Protein AF-A0A950VXB4-F1 (afdb_monomer)

pLDDT: mean 89.05, std 14.05, range [29.89, 98.62]

Radius of gyration: 16.84 Å; Cα contacts (8 Å, |Δi|>4): 225; chains: 1; bounding box: 40×34×43 Å

Foldseek 3Di:
DLVVLVVCCVVPPPVVVVQLLVQLQPQPDLLRSLLCQLQCAHPVRDHDPVCPQADPVLSVQLSVQVVVCSVVLLPDDELVSLLVSSCVSRVPRPRDDDVSSNSSSQSSCSNSVHHDQWQAQDPQLLLLQCLDPVHAPSVDRTHHLVRHDPSRSPDGNVSSNCSSRVCSVVRPPCVVVVVVVVVVPDD

Secondary structure (DSSP, 8-state):
-HHHHHHHHHHHTHHHHHHHHHHHHT-SSHHHHHHHHHHTB-TTSPBPGGGTTS-TTHHHHHHHHHHTTHHHHTT--SHHHHHHHHHHHHTTSTT--HHHHHHHHHHHHHHHT---SSEE--HHHHHHHTT-SS---TTSSEE-GGGS-HHHHTS-HHHHHHHHHHSTTTTTSTHHHHHHHHHHT--

Mean predicted aligned error: 5.5 Å

Nearest PDB structures (foldseek):
  6nsm-assembly1_B  TM=2.657E-01  e=4.681E+00  Pseudomonas aeruginosa UCBPP-PA14

Structure (mmCIF, N/CA/C/O backbone):
data_AF-A0A950VXB4-F1
#
_entry.id   AF-A0A950VXB4-F1
#
loop_
_atom_site.group_PDB
_atom_site.id
_atom_site.type_symbol
_atom_site.label_atom_id
_atom_site.label_alt_id
_atom_site.label_comp_id
_atom_site.label_asym_id
_atom_site.label_entity_id
_atom_site.label_seq_id
_atom_site.pdbx_PDB_ins_code
_atom_site.Cartn_x
_atom_site.Cartn_y
_atom_site.Cartn_z
_atom_site.occupancy
_atom_site.B_iso_or_equiv
_atom_site.auth_seq_id
_atom_site.auth_comp_id
_atom_site.auth_asym_id
_atom_site.auth_atom_id
_atom_site.pdbx_PDB_model_num
ATOM 1 N N . MET A 1 1 ? 20.635 -1.003 -16.582 1.00 81.12 1 MET A N 1
ATOM 2 C CA . MET A 1 1 ? 19.430 -0.428 -15.943 1.00 81.12 1 MET A CA 1
ATOM 3 C C . MET A 1 1 ? 18.964 -1.266 -14.754 1.00 81.12 1 MET A C 1
ATOM 5 O O . MET A 1 1 ? 19.188 -0.831 -13.636 1.00 81.12 1 MET A O 1
ATOM 9 N N . TRP A 1 2 ? 18.399 -2.466 -14.948 1.00 89.12 2 TRP A N 1
ATOM 10 C CA . TRP A 1 2 ? 17.830 -3.270 -13.849 1.00 89.12 2 TRP A CA 1
ATOM 11 C C . TRP A 1 2 ? 18.788 -3.523 -12.690 1.00 89.12 2 TRP A C 1
ATOM 13 O O . TRP A 1 2 ? 18.492 -3.161 -11.561 1.00 89.12 2 TRP A O 1
ATOM 23 N N . GLN A 1 3 ? 19.984 -4.029 -12.982 1.00 86.75 3 GLN A N 1
ATOM 24 C CA . GLN A 1 3 ? 21.039 -4.245 -11.988 1.00 86.75 3 GLN A CA 1
ATOM 25 C C . GLN A 1 3 ? 21.345 -3.006 -11.130 1.00 86.75 3 GLN A C 1
ATOM 27 O O . GLN A 1 3 ? 21.699 -3.120 -9.965 1.00 86.75 3 GLN A O 1
ATOM 32 N N . GLU A 1 4 ? 21.223 -1.806 -11.691 1.00 88.00 4 GLU A N 1
ATOM 33 C CA . GLU A 1 4 ? 21.467 -0.564 -10.965 1.00 88.00 4 GLU A CA 1
ATOM 34 C C . GLU A 1 4 ? 20.299 -0.187 -10.055 1.00 88.00 4 GLU A C 1
ATOM 36 O O . GLU A 1 4 ? 20.532 0.115 -8.890 1.00 88.00 4 GLU A O 1
ATOM 41 N N . ILE A 1 5 ? 19.067 -0.258 -10.570 1.00 90.31 5 ILE A N 1
ATOM 42 C CA . ILE A 1 5 ? 17.837 -0.023 -9.799 1.00 90.31 5 ILE A CA 1
ATOM 43 C C . ILE A 1 5 ? 17.769 -0.988 -8.618 1.00 90.31 5 ILE A C 1
ATOM 45 O O . ILE A 1 5 ? 17.577 -0.563 -7.486 1.00 90.31 5 ILE A O 1
ATOM 49 N N . LEU A 1 6 ? 17.981 -2.280 -8.878 1.00 91.81 6 LEU A N 1
ATOM 50 C CA . LEU A 1 6 ? 17.891 -3.317 -7.858 1.00 91.81 6 LEU A CA 1
ATOM 51 C C . LEU A 1 6 ? 18.962 -3.138 -6.782 1.00 91.81 6 LEU A C 1
ATOM 53 O O . LEU A 1 6 ? 18.636 -3.154 -5.603 1.00 91.81 6 LEU A O 1
ATOM 57 N N . ARG A 1 7 ? 20.218 -2.865 -7.164 1.00 90.25 7 ARG A N 1
ATOM 58 C CA . ARG A 1 7 ? 21.280 -2.579 -6.185 1.00 90.25 7 ARG A CA 1
ATOM 59 C C . ARG A 1 7 ? 21.006 -1.327 -5.358 1.00 90.25 7 ARG A C 1
ATOM 61 O O . ARG A 1 7 ? 21.307 -1.316 -4.169 1.00 90.25 7 ARG A O 1
ATOM 68 N N . ASP A 1 8 ? 20.493 -0.263 -5.974 1.00 89.62 8 ASP A N 1
ATOM 69 C CA . ASP A 1 8 ? 20.160 0.971 -5.257 1.00 89.62 8 ASP A CA 1
ATOM 70 C C . ASP A 1 8 ? 18.998 0.741 -4.282 1.00 89.62 8 ASP A C 1
ATOM 72 O O . ASP A 1 8 ? 19.091 1.147 -3.123 1.00 89.62 8 ASP A O 1
ATOM 76 N N . TYR A 1 9 ? 17.964 0.009 -4.705 1.00 90.69 9 TYR A N 1
ATOM 77 C CA . TYR A 1 9 ? 16.841 -0.377 -3.851 1.00 90.69 9 TYR A CA 1
ATOM 78 C C . TYR A 1 9 ? 17.306 -1.243 -2.678 1.00 90.69 9 TYR A C 1
ATOM 80 O O . TYR A 1 9 ? 17.037 -0.921 -1.521 1.00 90.69 9 TYR A O 1
ATOM 88 N N . ASP A 1 10 ? 18.072 -2.299 -2.956 1.00 90.06 10 ASP A N 1
ATOM 89 C CA . ASP A 1 10 ? 18.557 -3.226 -1.935 1.00 90.06 10 ASP A CA 1
ATOM 90 C C . ASP A 1 10 ? 19.466 -2.514 -0.925 1.00 90.06 10 ASP A C 1
ATOM 92 O O . ASP A 1 10 ? 19.425 -2.823 0.262 1.00 90.06 10 ASP A O 1
ATOM 96 N N . LYS A 1 11 ? 20.235 -1.508 -1.358 1.00 88.50 11 LYS A N 1
ATOM 97 C CA . LYS A 1 11 ? 21.103 -0.720 -0.475 1.00 88.50 11 LYS A CA 1
ATOM 98 C C . LYS A 1 11 ? 20.357 0.330 0.351 1.00 88.50 11 LYS A C 1
ATOM 100 O O . LYS A 1 11 ? 20.796 0.636 1.455 1.00 88.50 11 LYS A O 1
ATOM 105 N N . THR A 1 12 ? 19.316 0.950 -0.202 1.00 83.31 12 THR A N 1
ATOM 106 C CA . THR A 1 12 ? 18.738 2.180 0.374 1.00 83.31 12 THR A CA 1
ATOM 107 C C . THR A 1 12 ? 17.320 2.033 0.898 1.00 83.31 12 THR A C 1
ATOM 109 O O . THR A 1 12 ? 16.889 2.906 1.637 1.00 83.31 12 THR A O 1
ATOM 112 N N . ARG A 1 13 ? 16.588 0.984 0.506 1.00 83.31 13 ARG A N 1
ATOM 113 C CA . ARG A 1 13 ? 15.149 0.834 0.787 1.00 83.31 13 ARG A CA 1
ATOM 114 C C . ARG A 1 13 ? 14.763 -0.508 1.391 1.00 83.31 13 ARG A C 1
ATOM 116 O O . ARG A 1 13 ? 13.724 -0.584 2.035 1.00 83.31 13 ARG A O 1
ATOM 123 N N . SER A 1 14 ? 15.569 -1.556 1.211 1.00 77.62 14 SER A N 1
ATOM 124 C CA . SER A 1 14 ? 15.257 -2.881 1.769 1.00 77.62 14 SER A CA 1
ATOM 125 C C . SER A 1 14 ? 15.177 -2.869 3.303 1.00 77.62 14 SER A C 1
ATOM 127 O O . SER A 1 14 ? 14.262 -3.462 3.871 1.00 77.62 14 SER A O 1
ATOM 129 N N . GLY A 1 15 ? 16.089 -2.141 3.960 1.00 79.88 15 GLY A N 1
ATOM 130 C CA . GLY A 1 15 ? 16.086 -1.936 5.409 1.00 79.88 15 GLY A CA 1
ATOM 131 C C . GLY A 1 15 ? 14.850 -1.173 5.881 1.00 79.88 15 GLY A C 1
ATOM 132 O O . GLY A 1 15 ? 14.156 -1.648 6.774 1.00 79.88 15 GLY A O 1
ATOM 133 N N . ASP A 1 16 ? 14.525 -0.058 5.219 1.00 81.06 16 ASP A N 1
ATOM 134 C CA . ASP A 1 16 ? 13.335 0.748 5.523 1.00 81.06 16 ASP A CA 1
ATOM 135 C C . ASP A 1 16 ? 12.043 -0.080 5.412 1.00 81.06 16 ASP A C 1
ATOM 137 O O . ASP A 1 16 ? 11.172 0.003 6.276 1.00 81.06 16 ASP A O 1
ATOM 141 N N . ALA A 1 17 ? 11.923 -0.910 4.368 1.00 83.44 17 ALA A N 1
ATOM 142 C CA . ALA A 1 17 ? 10.762 -1.775 4.165 1.00 83.44 17 ALA A CA 1
ATOM 143 C C . ALA A 1 17 ? 10.650 -2.859 5.250 1.00 83.44 17 ALA A C 1
ATOM 145 O O . ALA A 1 17 ? 9.552 -3.161 5.715 1.00 83.44 17 ALA A O 1
ATOM 146 N N . ALA A 1 18 ? 11.776 -3.440 5.676 1.00 87.88 18 ALA A N 1
ATOM 147 C CA . ALA A 1 18 ? 11.795 -4.414 6.763 1.00 87.88 18 ALA A CA 1
ATOM 148 C C . ALA A 1 18 ? 11.424 -3.774 8.112 1.00 87.88 18 ALA A C 1
ATOM 150 O O . ALA A 1 18 ? 10.664 -4.365 8.879 1.00 87.88 18 ALA A O 1
ATOM 151 N N . GLU A 1 19 ? 11.912 -2.560 8.382 1.00 88.81 19 GLU A N 1
ATOM 152 C CA . GLU A 1 19 ? 11.559 -1.797 9.582 1.00 88.81 19 GLU A CA 1
ATOM 153 C C . GLU A 1 19 ? 10.076 -1.406 9.584 1.00 88.81 19 GLU A C 1
ATOM 155 O O . GLU A 1 19 ? 9.413 -1.557 10.608 1.00 88.81 19 GLU A O 1
ATOM 160 N N . GLU A 1 20 ? 9.530 -0.966 8.445 1.00 89.56 20 GLU A N 1
ATOM 161 C CA . GLU A 1 20 ? 8.098 -0.689 8.298 1.00 89.56 20 GLU A CA 1
ATOM 162 C C . GLU A 1 20 ? 7.262 -1.937 8.601 1.00 89.56 20 GLU A C 1
ATOM 164 O O . GLU A 1 20 ? 6.340 -1.876 9.415 1.00 89.56 20 GLU A O 1
ATOM 169 N N . ILE A 1 21 ? 7.616 -3.085 8.015 1.00 93.38 21 ILE A N 1
ATOM 170 C CA . ILE A 1 21 ? 6.914 -4.347 8.272 1.00 93.38 21 ILE A CA 1
ATOM 171 C C . ILE A 1 21 ? 6.972 -4.716 9.757 1.00 93.38 21 ILE A C 1
ATOM 173 O O . ILE A 1 21 ? 5.939 -5.032 10.344 1.00 93.38 21 ILE A O 1
ATOM 177 N N . ALA A 1 22 ? 8.153 -4.667 10.378 1.00 93.75 22 ALA A N 1
ATOM 178 C CA . ALA A 1 22 ? 8.303 -4.973 11.799 1.00 93.75 22 ALA A CA 1
ATOM 179 C C . ALA A 1 22 ? 7.445 -4.035 12.662 1.00 93.75 22 ALA A C 1
ATOM 181 O O . ALA A 1 22 ? 6.670 -4.493 13.499 1.00 93.75 22 ALA A O 1
ATOM 182 N N . TRP A 1 23 ? 7.503 -2.731 12.387 1.00 93.12 23 TRP A N 1
ATOM 183 C CA . TRP A 1 23 ? 6.750 -1.716 13.113 1.00 93.12 23 TRP A CA 1
ATOM 184 C C . TRP A 1 23 ? 5.239 -1.954 13.065 1.00 93.12 23 TRP A C 1
ATOM 186 O O . TRP A 1 23 ? 4.585 -1.946 14.107 1.00 93.12 23 TRP A O 1
ATOM 196 N N . PHE A 1 24 ? 4.669 -2.193 11.882 1.00 93.25 24 PHE A N 1
ATOM 197 C CA . PHE A 1 24 ? 3.225 -2.412 11.754 1.00 93.25 24 PHE A CA 1
ATOM 198 C C . PHE A 1 24 ? 2.773 -3.782 12.261 1.00 93.25 24 PHE A C 1
ATOM 200 O O . PHE A 1 24 ? 1.641 -3.918 12.721 1.00 93.25 24 PHE A O 1
ATOM 207 N N . LYS A 1 25 ? 3.658 -4.780 12.250 1.00 95.25 25 LYS A N 1
ATOM 208 C CA . LYS A 1 25 ? 3.376 -6.100 12.815 1.00 95.25 25 LYS A CA 1
ATOM 209 C C . LYS A 1 25 ? 3.303 -6.080 14.345 1.00 95.25 25 LYS A C 1
ATOM 211 O O . LYS A 1 25 ? 2.512 -6.812 14.925 1.00 95.25 25 LYS A O 1
ATOM 216 N N . GLU A 1 26 ? 4.098 -5.235 14.996 1.00 95.00 26 GLU A N 1
ATOM 217 C CA . GLU A 1 26 ? 4.214 -5.149 16.463 1.00 95.00 26 GLU A CA 1
ATOM 218 C C . GLU A 1 26 ? 3.147 -4.263 17.133 1.00 95.00 26 GLU A C 1
ATOM 220 O O . GLU A 1 26 ? 3.238 -3.964 18.325 1.00 95.00 26 GLU A O 1
ATOM 225 N N . GLN A 1 27 ? 2.130 -3.814 16.393 1.00 96.25 27 GLN A N 1
ATOM 226 C CA . GLN A 1 27 ? 1.082 -2.971 16.968 1.00 96.25 27 GLN A CA 1
ATOM 227 C C . GLN A 1 27 ? 0.298 -3.741 18.049 1.00 96.25 27 GLN A C 1
ATOM 229 O O . GLN A 1 27 ? 0.037 -4.933 17.904 1.00 96.25 27 GLN A O 1
ATOM 234 N N . PRO A 1 28 ? -0.111 -3.089 19.150 1.00 96.25 28 PRO A N 1
ATOM 235 C CA . PRO A 1 28 ? -0.662 -3.793 20.313 1.00 96.25 28 PRO A CA 1
ATOM 236 C C . PRO A 1 28 ? -2.086 -4.325 20.095 1.00 96.25 28 PRO A C 1
ATOM 238 O O . PRO A 1 28 ? -2.557 -5.164 20.857 1.00 96.25 28 PRO A O 1
ATOM 241 N N . SER A 1 29 ? -2.801 -3.819 19.089 1.00 97.94 29 SER A N 1
ATOM 242 C CA . SER A 1 29 ? -4.149 -4.257 18.722 1.00 97.94 29 SER A CA 1
ATOM 243 C C . SER A 1 29 ? -4.466 -3.865 17.280 1.00 97.94 29 SER A C 1
ATOM 245 O O . SER A 1 29 ? -3.824 -2.966 16.732 1.00 97.94 29 SER A O 1
ATOM 247 N N . LEU A 1 30 ? -5.504 -4.470 16.694 1.00 97.88 30 LEU A N 1
ATOM 248 C CA . LEU A 1 30 ? -5.998 -4.085 15.370 1.00 97.88 30 LEU A CA 1
ATOM 249 C C . LEU A 1 30 ? -6.415 -2.612 15.333 1.00 97.88 30 LEU A C 1
ATOM 251 O O . LEU A 1 30 ? -6.098 -1.898 14.385 1.00 97.88 30 LEU A O 1
ATOM 255 N N . ARG A 1 31 ? -7.081 -2.139 16.388 1.00 97.88 31 ARG A N 1
ATOM 256 C CA . ARG A 1 31 ? -7.466 -0.737 16.550 1.00 97.88 31 ARG A CA 1
ATOM 257 C C . ARG A 1 31 ? -6.270 0.210 16.443 1.00 97.88 31 ARG A C 1
ATOM 259 O O . ARG A 1 31 ? -6.323 1.191 15.699 1.00 97.88 31 ARG A O 1
ATOM 266 N N . GLU A 1 32 ? -5.188 -0.097 17.158 1.00 96.88 32 GLU A N 1
ATOM 267 C CA . GLU A 1 32 ? -3.952 0.687 17.085 1.00 96.88 32 GLU A CA 1
ATOM 268 C C . GLU A 1 32 ? -3.267 0.530 15.727 1.00 96.88 32 GLU A C 1
ATOM 270 O O . GLU A 1 32 ? -2.829 1.526 15.161 1.00 96.88 32 GLU A O 1
ATOM 275 N N . ALA A 1 33 ? -3.263 -0.667 15.134 1.00 97.19 33 ALA A N 1
ATOM 276 C CA . ALA A 1 33 ? -2.735 -0.882 13.790 1.00 97.19 33 ALA A CA 1
ATOM 277 C C . ALA A 1 33 ? -3.453 -0.020 12.739 1.00 97.19 33 ALA A C 1
ATOM 279 O O . ALA A 1 33 ? -2.790 0.663 11.959 1.00 97.19 33 ALA A O 1
ATOM 280 N N . ILE A 1 34 ? -4.791 0.035 12.767 1.00 97.88 34 ILE A N 1
ATOM 281 C CA . ILE A 1 34 ? -5.602 0.917 11.913 1.00 97.88 34 ILE A CA 1
ATOM 282 C C . ILE A 1 34 ? -5.213 2.378 12.155 1.00 97.88 34 ILE A C 1
ATOM 284 O 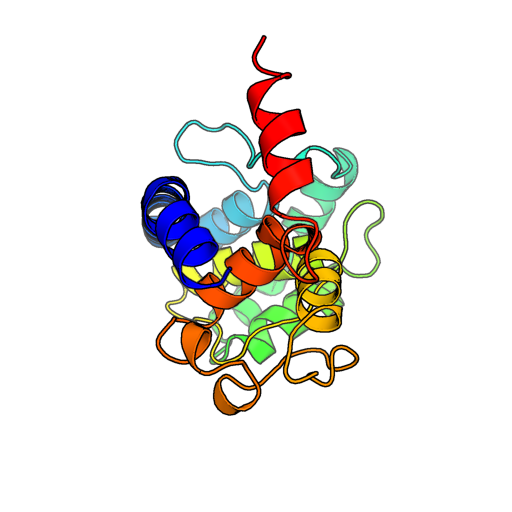O . ILE A 1 34 ? -4.893 3.109 11.215 1.00 97.88 34 ILE A O 1
ATOM 288 N N . GLY A 1 35 ? -5.192 2.814 13.416 1.00 96.00 35 GLY A N 1
ATOM 289 C CA . GLY A 1 35 ? -4.852 4.189 13.770 1.00 96.00 35 GLY A CA 1
ATOM 290 C C . GLY A 1 35 ? -3.448 4.597 13.309 1.00 96.00 35 GLY A C 1
ATOM 291 O O . GLY A 1 35 ? -3.258 5.694 12.777 1.00 96.00 35 GLY A O 1
ATOM 292 N N . THR A 1 36 ? -2.453 3.737 13.504 1.00 95.00 36 THR A N 1
ATOM 293 C CA . THR A 1 36 ? -1.062 3.961 13.088 1.00 95.00 36 THR A CA 1
ATOM 294 C C . THR A 1 36 ? -0.943 3.953 11.562 1.00 95.00 36 THR A C 1
ATOM 296 O O . THR A 1 36 ? -0.291 4.839 11.003 1.00 95.00 36 THR A O 1
ATOM 299 N N . ALA A 1 37 ? -1.621 3.027 10.873 1.00 95.62 37 ALA A N 1
ATOM 300 C CA . ALA A 1 37 ? -1.596 2.898 9.413 1.00 95.62 37 ALA A CA 1
ATOM 301 C C . ALA A 1 37 ? -2.169 4.132 8.708 1.00 95.62 37 ALA A C 1
ATOM 303 O O . ALA A 1 37 ? -1.573 4.636 7.755 1.00 95.62 37 ALA A O 1
ATOM 304 N N . VAL A 1 38 ? -3.288 4.658 9.213 1.00 94.81 38 VAL A N 1
ATOM 305 C CA . VAL A 1 38 ? -3.969 5.850 8.683 1.00 94.81 38 VAL A CA 1
ATOM 306 C C . VAL A 1 38 ? -3.145 7.118 8.918 1.00 94.81 38 VAL A C 1
ATOM 308 O O . VAL A 1 38 ? -3.039 7.977 8.039 1.00 94.81 38 VAL A O 1
ATOM 311 N N . ARG A 1 39 ? -2.508 7.254 10.088 1.00 92.12 39 ARG A N 1
ATOM 312 C CA . ARG A 1 39 ? -1.595 8.382 10.359 1.00 92.12 39 ARG A CA 1
ATOM 313 C C . ARG A 1 39 ? -0.296 8.283 9.552 1.00 92.12 39 ARG A C 1
ATOM 315 O O . ARG A 1 39 ? 0.348 9.315 9.325 1.00 92.12 39 ARG A O 1
ATOM 322 N N . ALA A 1 40 ? 0.053 7.064 9.133 1.00 88.88 40 ALA A N 1
ATOM 323 C CA . ALA A 1 40 ? 1.304 6.685 8.487 1.00 88.88 40 ALA A CA 1
ATOM 324 C C . ALA A 1 40 ? 2.514 7.213 9.247 1.00 88.88 40 ALA A C 1
ATOM 326 O O . ALA A 1 40 ? 3.349 7.942 8.707 1.00 88.88 40 ALA A O 1
ATOM 327 N N . VAL A 1 41 ? 2.551 6.894 10.535 1.00 86.62 41 VAL A N 1
ATOM 328 C CA . VAL A 1 41 ? 3.644 7.265 11.426 1.00 86.62 41 VAL A CA 1
ATOM 329 C C . VAL A 1 41 ? 4.614 6.102 11.566 1.00 86.62 41 VAL A C 1
ATOM 331 O O . VAL A 1 41 ? 4.205 4.955 11.745 1.00 86.62 41 VAL A O 1
ATOM 334 N N . LYS A 1 42 ? 5.900 6.426 11.479 1.00 84.75 42 LYS A N 1
ATOM 335 C CA . LYS A 1 42 ? 7.026 5.545 11.777 1.00 84.75 42 LYS A CA 1
ATOM 336 C C . LYS A 1 42 ? 7.177 5.369 13.286 1.00 84.75 42 LYS A C 1
ATOM 338 O O . LYS A 1 42 ? 6.563 6.088 14.081 1.00 84.75 42 LYS A O 1
ATOM 343 N N . ARG A 1 43 ? 8.083 4.474 13.682 1.00 82.56 43 ARG A N 1
ATOM 344 C CA . ARG A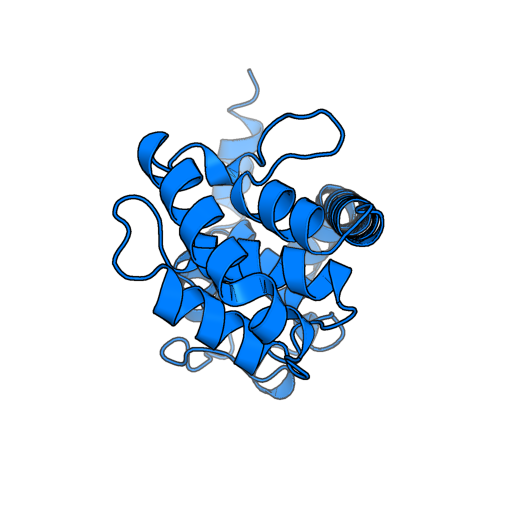 1 43 ? 8.468 4.257 15.083 1.00 82.56 43 ARG A CA 1
ATOM 345 C C . ARG A 1 43 ? 8.960 5.532 15.779 1.00 82.56 43 ARG A C 1
ATOM 347 O O . ARG A 1 43 ? 8.680 5.744 16.955 1.00 82.56 43 ARG A O 1
ATOM 354 N N . ASP A 1 44 ? 9.626 6.422 15.042 1.00 82.19 44 ASP A N 1
ATOM 355 C CA . ASP A 1 44 ? 10.082 7.736 15.522 1.00 82.19 44 ASP A CA 1
ATOM 356 C C . ASP A 1 44 ? 8.962 8.798 15.605 1.00 82.19 44 ASP A C 1
ATOM 358 O O . ASP A 1 44 ? 9.229 9.973 15.866 1.00 82.19 44 ASP A O 1
ATOM 362 N N . ARG A 1 45 ? 7.702 8.393 15.386 1.00 78.00 45 ARG A N 1
ATOM 363 C CA . ARG A 1 45 ? 6.487 9.224 15.326 1.00 78.00 45 ARG A CA 1
ATOM 364 C C . ARG A 1 45 ? 6.457 10.241 14.184 1.00 78.00 45 ARG A C 1
ATOM 366 O O . ARG A 1 45 ? 5.500 11.014 14.090 1.00 78.00 45 ARG A O 1
ATOM 373 N N . LYS A 1 46 ? 7.447 10.251 13.288 1.00 80.31 46 LYS A N 1
ATOM 374 C CA . LYS A 1 46 ? 7.391 11.063 12.069 1.00 80.31 46 LYS A CA 1
ATOM 375 C C . LYS A 1 46 ? 6.525 10.365 11.035 1.00 80.31 46 LYS A C 1
ATOM 377 O O . LYS A 1 46 ? 6.469 9.139 10.971 1.00 80.31 46 LYS A O 1
ATOM 382 N N . ARG A 1 47 ? 5.860 11.151 10.193 1.00 78.75 47 ARG A N 1
ATOM 383 C CA . ARG A 1 47 ? 5.118 10.593 9.059 1.00 78.75 47 ARG A CA 1
ATOM 384 C C . ARG A 1 47 ? 6.082 10.079 7.990 1.00 78.75 47 ARG A C 1
ATOM 386 O O . ARG A 1 47 ? 7.200 10.581 7.883 1.00 78.75 47 ARG A O 1
ATOM 393 N N . TYR A 1 48 ? 5.652 9.099 7.204 1.00 78.00 48 TYR A N 1
ATOM 394 C CA . TYR A 1 48 ? 6.369 8.712 5.987 1.00 78.00 48 TYR A CA 1
ATOM 395 C C . TYR A 1 48 ? 6.412 9.881 4.990 1.00 78.00 48 TYR A C 1
ATOM 397 O O . TYR A 1 48 ? 5.422 10.594 4.815 1.00 78.00 48 TYR A O 1
ATOM 405 N N . ASP A 1 49 ? 7.548 10.072 4.313 1.00 67.69 49 ASP A N 1
ATOM 406 C CA . ASP A 1 49 ? 7.810 11.275 3.508 1.00 67.69 49 ASP A CA 1
ATOM 407 C C . ASP A 1 49 ? 6.827 11.457 2.338 1.00 67.69 49 ASP A C 1
ATOM 409 O O . ASP A 1 49 ? 6.535 12.568 1.897 1.00 67.69 49 ASP A O 1
ATOM 413 N N . HIS A 1 50 ? 6.248 10.367 1.840 1.00 62.66 50 HIS A N 1
ATOM 414 C CA . HIS A 1 50 ? 5.266 10.411 0.755 1.00 62.66 50 HIS A CA 1
ATOM 415 C C . HIS A 1 50 ? 3.877 10.895 1.205 1.00 62.66 50 HIS A C 1
ATOM 417 O O . HIS A 1 50 ? 3.019 11.182 0.371 1.00 62.66 50 HIS A O 1
ATOM 423 N N . GLN A 1 51 ? 3.662 11.065 2.512 1.00 62.84 51 GLN A N 1
ATOM 424 C CA . GLN A 1 51 ? 2.361 11.362 3.109 1.00 62.84 51 GLN A CA 1
ATOM 425 C C . GLN A 1 51 ? 2.161 12.837 3.498 1.00 62.84 51 GLN A C 1
ATOM 427 O O . GLN A 1 51 ? 1.091 13.213 3.985 1.00 62.84 51 GLN A O 1
ATOM 432 N N . TYR A 1 52 ? 3.137 13.717 3.235 1.00 65.44 52 TYR A N 1
ATOM 433 C CA . TYR A 1 52 ? 3.024 15.150 3.553 1.00 65.44 52 TYR A CA 1
ATOM 434 C C . TYR A 1 52 ? 1.903 15.879 2.798 1.00 65.44 52 TYR A C 1
ATOM 436 O O . TYR A 1 52 ? 1.429 16.908 3.270 1.00 65.44 52 TYR A O 1
ATOM 444 N N . ARG A 1 53 ? 1.461 15.356 1.646 1.00 71.38 53 ARG A N 1
ATOM 445 C CA . ARG A 1 53 ? 0.404 15.972 0.821 1.00 71.38 53 ARG A CA 1
ATOM 446 C C . ARG A 1 53 ? -1.020 15.661 1.287 1.00 71.38 53 ARG A C 1
ATOM 448 O O . ARG A 1 53 ? -1.961 16.235 0.749 1.00 71.38 53 ARG A O 1
ATOM 455 N N . ILE A 1 54 ? -1.182 14.782 2.274 1.00 81.69 54 ILE A N 1
ATOM 456 C CA . ILE A 1 54 ? -2.500 14.414 2.799 1.00 81.69 54 ILE A CA 1
ATOM 457 C C . ILE A 1 54 ? -3.051 15.557 3.635 1.00 81.69 54 ILE A C 1
ATOM 459 O O . ILE A 1 54 ? -2.369 16.087 4.519 1.00 81.69 54 ILE A O 1
ATOM 463 N N . TRP A 1 55 ? -4.306 15.906 3.378 1.00 85.31 55 TRP A N 1
ATOM 464 C CA . TRP A 1 55 ? -4.989 16.954 4.117 1.00 85.31 55 TRP A CA 1
ATOM 465 C C . TRP A 1 55 ? -5.100 16.573 5.590 1.00 85.31 55 TRP A C 1
ATOM 467 O O . TRP A 1 55 ? -5.514 15.468 5.937 1.00 85.31 55 TRP A O 1
ATOM 477 N N . ARG A 1 56 ? -4.755 17.505 6.485 1.00 85.06 56 ARG A N 1
ATOM 478 C CA . ARG A 1 56 ? -4.816 17.259 7.937 1.00 85.06 56 ARG A CA 1
ATOM 479 C C . ARG A 1 56 ? -6.221 16.863 8.395 1.00 85.06 56 ARG A C 1
ATOM 481 O O . ARG A 1 56 ? -6.348 16.064 9.314 1.00 85.06 56 ARG A O 1
ATOM 488 N N . SER A 1 57 ? -7.251 17.387 7.729 1.00 91.56 57 SER A N 1
ATOM 489 C CA . SER A 1 57 ? -8.658 17.065 7.977 1.00 91.56 57 SER A CA 1
ATOM 490 C C . SER A 1 57 ? -9.065 15.663 7.514 1.00 91.56 57 SER A C 1
ATOM 492 O O . SER A 1 57 ? -10.033 15.128 8.049 1.00 91.56 57 SER A O 1
ATOM 494 N N . ALA A 1 58 ? -8.348 15.050 6.566 1.00 93.38 58 ALA A N 1
ATOM 495 C CA . ALA A 1 58 ? -8.674 13.720 6.049 1.00 93.38 58 ALA A CA 1
ATOM 496 C C . ALA A 1 58 ? -8.313 12.606 7.043 1.00 93.38 58 ALA A C 1
ATOM 498 O O . ALA A 1 58 ? -9.028 11.617 7.149 1.00 93.38 58 ALA A O 1
ATOM 499 N N . ILE A 1 59 ? -7.241 12.786 7.823 1.00 92.50 59 ILE A N 1
ATOM 500 C CA . ILE A 1 59 ? -6.757 11.789 8.791 1.00 92.50 59 ILE A CA 1
ATOM 501 C C . ILE A 1 59 ? -7.824 11.415 9.835 1.00 92.50 59 ILE A C 1
ATOM 503 O O . ILE A 1 59 ? -8.115 10.227 9.955 1.00 92.50 59 ILE A O 1
ATOM 507 N N . PRO A 1 60 ? -8.432 12.352 10.595 1.00 95.25 60 PRO A N 1
ATOM 508 C CA . PRO A 1 60 ? -9.441 11.978 11.587 1.00 95.25 60 PRO A CA 1
ATOM 509 C C . PRO A 1 60 ? -10.678 11.330 10.952 1.00 95.25 60 PRO A C 1
ATOM 511 O O . PRO A 1 60 ? -11.231 10.402 11.537 1.00 95.25 60 PRO A O 1
ATOM 514 N N . GLN A 1 61 ? -11.071 11.762 9.747 1.00 96.75 61 GLN A N 1
ATOM 515 C CA . GLN A 1 61 ? -12.179 11.154 9.003 1.00 96.75 61 GLN A CA 1
ATOM 516 C C . GLN A 1 61 ? -11.862 9.705 8.622 1.00 96.75 61 GLN A C 1
ATOM 518 O O . GLN A 1 61 ? -12.662 8.814 8.891 1.00 96.75 61 GLN A O 1
ATOM 523 N N . ALA A 1 62 ? -10.666 9.451 8.084 1.00 97.06 62 ALA A N 1
ATOM 524 C CA . ALA A 1 62 ? -10.223 8.111 7.719 1.00 97.06 62 ALA A CA 1
ATOM 525 C C . ALA A 1 62 ? -10.087 7.187 8.942 1.00 97.06 62 ALA A C 1
ATOM 527 O O . ALA A 1 62 ? -10.494 6.031 8.874 1.00 97.06 62 ALA A O 1
ATOM 528 N N . ILE A 1 63 ? -9.586 7.690 10.083 1.00 97.06 63 ILE A N 1
ATOM 529 C CA . ILE A 1 63 ? -9.526 6.909 11.332 1.00 97.06 63 ILE A CA 1
ATOM 530 C C . ILE A 1 63 ? -10.936 6.488 11.745 1.00 97.06 63 ILE A C 1
ATOM 532 O O . ILE A 1 63 ? -11.174 5.306 11.974 1.00 97.06 63 ILE A O 1
ATOM 536 N N . ALA A 1 64 ? -11.867 7.440 11.838 1.00 97.75 64 ALA A N 1
ATOM 537 C CA . ALA A 1 64 ? -13.236 7.151 12.253 1.00 97.75 64 ALA A CA 1
ATOM 538 C C . ALA A 1 64 ? -13.910 6.144 11.308 1.00 97.75 64 ALA A C 1
ATOM 540 O O . ALA A 1 64 ? -14.518 5.178 11.770 1.00 97.75 64 ALA A O 1
ATOM 541 N N . ALA A 1 65 ? -13.736 6.334 9.999 1.00 97.94 65 ALA A N 1
ATOM 542 C CA . ALA A 1 65 ? -14.312 5.481 8.971 1.00 97.94 65 ALA A CA 1
ATOM 543 C C . ALA A 1 65 ? -13.791 4.034 9.045 1.00 97.94 65 ALA A C 1
ATOM 545 O O . ALA A 1 65 ? -14.586 3.098 9.023 1.00 97.94 65 ALA A O 1
ATOM 546 N N . LEU A 1 66 ? -12.477 3.826 9.192 1.00 98.25 66 LEU A N 1
ATOM 547 C CA . LEU A 1 66 ? -11.919 2.470 9.269 1.00 98.25 66 LEU A CA 1
ATOM 548 C C . LEU A 1 66 ? -12.159 1.797 10.623 1.00 98.25 66 LEU A C 1
ATOM 550 O O . LEU A 1 66 ? -12.374 0.589 10.665 1.00 98.25 66 LEU A O 1
ATOM 554 N N . LEU A 1 67 ? -12.175 2.548 11.729 1.00 98.25 67 LEU A N 1
ATOM 555 C CA . LEU A 1 67 ? -12.507 1.982 13.040 1.00 98.25 67 LEU A CA 1
ATOM 556 C C . LEU A 1 67 ? -13.962 1.505 13.117 1.00 98.25 67 LEU A C 1
ATOM 558 O O . LEU A 1 67 ? -14.237 0.509 13.780 1.00 98.25 67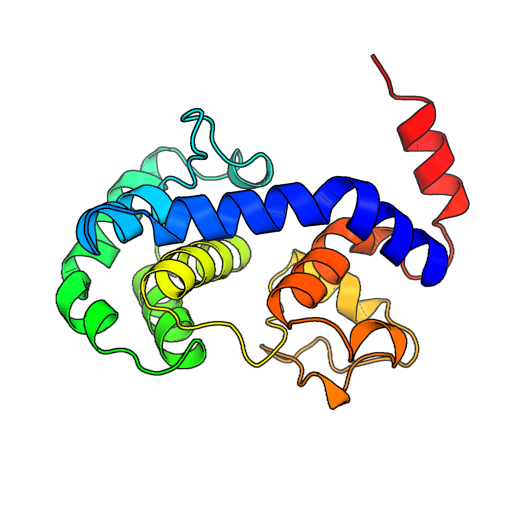 LEU A O 1
ATOM 562 N N . ALA A 1 68 ? -14.886 2.148 12.398 1.00 98.00 68 ALA A N 1
ATOM 563 C CA . ALA A 1 68 ? -16.256 1.650 12.260 1.00 98.00 68 ALA A CA 1
ATOM 564 C C . ALA A 1 68 ? -16.323 0.285 11.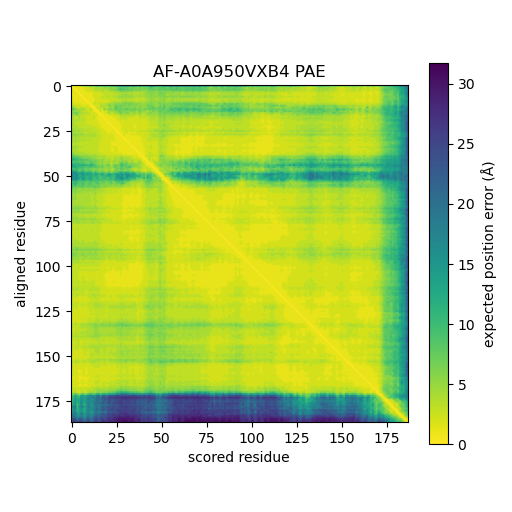542 1.00 98.00 68 ALA A C 1
ATOM 566 O O . ALA A 1 68 ? -17.287 -0.461 11.707 1.00 98.00 68 ALA A O 1
ATOM 567 N N . LEU A 1 69 ? -15.282 -0.065 10.779 1.00 97.25 69 LEU A N 1
ATOM 568 C CA . LEU A 1 69 ? -15.140 -1.340 10.083 1.00 97.25 69 LEU A CA 1
ATOM 569 C C . LEU A 1 69 ? -14.214 -2.335 10.799 1.00 97.25 69 LEU A C 1
ATOM 571 O O . LEU A 1 69 ? -13.960 -3.394 10.232 1.00 97.25 69 LEU A O 1
ATOM 575 N N . GLU A 1 70 ? -13.737 -2.057 12.018 1.00 98.06 70 GLU A N 1
ATOM 576 C CA . GLU A 1 70 ? -12.719 -2.868 12.717 1.00 98.06 70 GLU A CA 1
ATOM 577 C C . GLU A 1 70 ? -13.045 -4.374 12.695 1.00 98.06 70 GLU A C 1
ATOM 579 O O . GLU A 1 70 ? -12.222 -5.186 12.278 1.00 98.06 70 GLU A O 1
ATOM 584 N N . GLY A 1 71 ? -14.283 -4.754 13.029 1.00 98.06 71 GLY A N 1
ATOM 585 C CA . GLY A 1 71 ? -14.707 -6.158 13.007 1.00 98.06 71 GLY A CA 1
ATOM 586 C C . GLY A 1 71 ? -14.813 -6.777 11.606 1.00 98.06 71 GLY A C 1
ATOM 587 O O . GLY A 1 71 ? -14.689 -7.990 11.467 1.00 98.06 71 GLY A O 1
ATOM 588 N N . ARG A 1 72 ? -15.057 -5.982 10.555 1.00 98.31 72 ARG A N 1
ATOM 589 C CA . ARG A 1 72 ? -15.020 -6.455 9.156 1.00 98.31 72 ARG A CA 1
ATOM 590 C C . ARG A 1 72 ? -13.579 -6.622 8.685 1.00 98.31 72 ARG A C 1
ATOM 592 O O . ARG A 1 72 ? -13.272 -7.651 8.101 1.00 98.31 72 ARG A O 1
ATOM 599 N N . ILE A 1 73 ? -12.712 -5.663 9.006 1.00 98.50 73 ILE A N 1
ATOM 600 C CA . ILE A 1 73 ? -11.273 -5.716 8.721 1.00 98.50 73 ILE A CA 1
ATOM 601 C C . ILE A 1 73 ? -10.643 -6.949 9.378 1.00 98.50 73 ILE A C 1
ATOM 603 O O . ILE A 1 73 ? -9.872 -7.641 8.734 1.00 98.50 73 ILE A O 1
ATOM 607 N N . ALA A 1 74 ? -11.016 -7.280 10.617 1.00 98.12 74 ALA A N 1
ATOM 608 C CA . ALA A 1 74 ? -10.494 -8.453 11.325 1.00 98.12 74 ALA A CA 1
ATOM 609 C C . ALA A 1 74 ? -10.801 -9.806 10.652 1.00 98.12 74 ALA A C 1
ATOM 611 O O . ALA A 1 74 ? -10.214 -10.814 11.033 1.00 98.12 74 ALA A O 1
ATOM 612 N N . ARG A 1 75 ? -11.754 -9.846 9.712 1.00 98.12 75 ARG A N 1
ATOM 613 C CA . ARG A 1 75 ? -12.248 -11.070 9.062 1.00 98.12 75 ARG A CA 1
ATOM 614 C C . ARG A 1 75 ? -11.863 -11.189 7.589 1.00 98.12 75 ARG A C 1
ATOM 616 O O . ARG A 1 75 ? -12.275 -12.153 6.960 1.00 98.12 75 ARG A O 1
ATOM 623 N N . VAL A 1 76 ? -11.150 -10.211 7.032 1.00 98.25 76 VAL A N 1
ATOM 624 C CA . VAL A 1 76 ? -10.657 -10.318 5.651 1.00 98.25 76 VAL A CA 1
ATOM 625 C C . VAL A 1 76 ? -9.616 -11.430 5.575 1.00 98.25 76 VAL A C 1
ATOM 627 O O . VAL A 1 76 ? -8.813 -11.586 6.495 1.00 98.25 76 VAL A O 1
ATOM 630 N N . GLU A 1 77 ? -9.620 -12.187 4.485 1.00 97.38 77 GLU A N 1
ATOM 631 C CA . GLU A 1 77 ? -8.696 -13.314 4.295 1.00 97.38 77 GLU A CA 1
ATOM 632 C C . GLU A 1 77 ? -7.645 -13.008 3.227 1.00 97.38 77 GLU A C 1
ATOM 634 O O . GLU A 1 77 ? -6.561 -13.593 3.214 1.00 97.38 77 GLU A O 1
ATOM 639 N N . THR A 1 78 ? -7.942 -12.053 2.344 1.00 98.38 78 THR A N 1
ATOM 640 C CA . THR A 1 78 ? -7.063 -11.680 1.238 1.00 98.38 78 THR A CA 1
ATOM 641 C C . THR A 1 78 ? -6.725 -10.197 1.241 1.00 98.38 78 THR A C 1
ATOM 643 O O . THR A 1 78 ? -7.457 -9.346 1.754 1.00 98.38 78 THR A O 1
ATOM 646 N N . PHE A 1 79 ? -5.581 -9.869 0.639 1.00 98.38 79 PHE A N 1
ATOM 647 C CA . PHE A 1 79 ? -5.173 -8.476 0.490 1.00 98.38 79 PHE A CA 1
ATOM 648 C C . PHE A 1 79 ? -6.123 -7.705 -0.435 1.00 98.38 79 PHE A C 1
ATOM 650 O O . PHE A 1 79 ? -6.380 -6.527 -0.210 1.00 98.38 79 PHE A O 1
ATOM 657 N N . ASP A 1 80 ? -6.674 -8.387 -1.438 1.00 97.94 80 ASP A N 1
ATOM 658 C CA . ASP A 1 80 ? -7.678 -7.857 -2.356 1.00 97.94 80 ASP A CA 1
ATOM 659 C C . ASP A 1 80 ? -8.937 -7.381 -1.628 1.00 97.94 80 ASP A C 1
ATOM 661 O O . ASP A 1 80 ? -9.371 -6.243 -1.812 1.00 97.94 80 ASP A O 1
ATOM 665 N N . GLU A 1 81 ? -9.489 -8.223 -0.752 1.00 98.19 81 GLU A N 1
ATOM 666 C CA . GLU A 1 81 ? -10.646 -7.874 0.077 1.00 98.19 81 GLU A CA 1
ATOM 667 C C . GLU A 1 81 ? -10.353 -6.677 0.977 1.00 98.19 81 GLU A C 1
ATOM 669 O O . GLU A 1 81 ? -11.172 -5.761 1.078 1.00 98.19 81 GLU A O 1
ATOM 674 N N . LEU A 1 82 ? -9.175 -6.662 1.607 1.00 98.62 82 LEU A N 1
ATOM 675 C CA . LEU A 1 82 ? -8.757 -5.570 2.477 1.00 98.62 82 LEU A CA 1
ATOM 676 C C . LEU A 1 82 ? -8.625 -4.252 1.705 1.00 98.62 82 LEU A C 1
ATOM 678 O O . LEU A 1 82 ? -9.146 -3.224 2.144 1.00 98.62 82 LEU A O 1
ATOM 682 N N . LEU A 1 83 ? -7.952 -4.273 0.554 1.00 98.44 83 LEU A N 1
ATOM 683 C CA . LEU A 1 83 ? -7.766 -3.091 -0.279 1.00 98.44 83 LEU A CA 1
ATOM 684 C C . LEU A 1 83 ? -9.100 -2.575 -0.819 1.00 98.44 83 LEU A C 1
ATOM 686 O O . LEU A 1 83 ? -9.336 -1.366 -0.790 1.00 98.44 83 LEU A O 1
ATOM 690 N N . HIS A 1 84 ? -9.979 -3.468 -1.274 1.00 98.00 84 HIS A N 1
ATOM 691 C CA . HIS A 1 84 ? -11.308 -3.098 -1.748 1.00 98.00 84 HIS A CA 1
ATOM 692 C C . HIS A 1 84 ? -12.135 -2.460 -0.626 1.00 98.00 84 HIS A C 1
ATOM 694 O O . HIS A 1 84 ? -12.679 -1.371 -0.807 1.00 98.00 84 HIS A O 1
ATOM 700 N N . LEU A 1 85 ? -12.152 -3.071 0.564 1.00 98.38 85 LEU A N 1
ATOM 701 C CA . LEU A 1 85 ? -12.862 -2.550 1.731 1.00 98.38 85 LEU A CA 1
ATOM 702 C C . LEU A 1 85 ? -12.377 -1.149 2.129 1.00 98.38 85 LEU A C 1
ATOM 704 O O . LEU A 1 85 ? -13.190 -0.264 2.394 1.00 98.38 85 LEU A O 1
ATOM 708 N N . ILE A 1 86 ? -11.060 -0.940 2.160 1.00 98.12 86 ILE A N 1
ATOM 709 C CA . ILE A 1 86 ? -10.456 0.359 2.481 1.00 98.12 86 ILE A CA 1
ATOM 710 C C . ILE A 1 86 ? -10.769 1.386 1.393 1.00 98.12 86 ILE A C 1
ATOM 712 O O . ILE A 1 86 ? -11.114 2.521 1.712 1.00 98.12 86 ILE A O 1
ATOM 716 N N . THR A 1 87 ? -10.684 1.001 0.121 1.00 97.69 87 THR A N 1
ATOM 717 C CA . THR A 1 87 ? -10.963 1.899 -1.006 1.00 97.69 87 THR A CA 1
ATOM 718 C C . THR A 1 87 ? -12.412 2.373 -0.978 1.00 97.69 87 THR A C 1
ATOM 720 O O . THR A 1 87 ? -12.649 3.579 -0.985 1.00 97.69 87 THR A O 1
ATOM 723 N N . GLU A 1 88 ? -13.378 1.460 -0.848 1.00 97.88 88 GLU A N 1
ATOM 724 C CA . GLU A 1 88 ? -14.799 1.821 -0.775 1.00 97.88 88 GLU A CA 1
ATOM 725 C C . GLU A 1 88 ? -15.121 2.690 0.442 1.00 97.88 88 GLU A C 1
ATOM 727 O O . GLU A 1 88 ? -15.959 3.584 0.362 1.00 97.88 88 GLU A O 1
ATOM 732 N N . GLN A 1 89 ? -14.430 2.486 1.565 1.00 98.00 89 GLN A N 1
ATOM 733 C CA . GLN A 1 89 ? -14.679 3.274 2.767 1.00 98.00 89 GLN A CA 1
ATOM 734 C C . GLN A 1 89 ? -14.068 4.685 2.718 1.00 98.00 89 GLN A C 1
ATOM 736 O O . GLN A 1 89 ? -14.543 5.580 3.423 1.00 98.00 89 GLN A O 1
ATOM 741 N N . LEU A 1 90 ? -13.005 4.890 1.934 1.00 97.25 90 LEU A N 1
ATOM 742 C CA . LEU A 1 90 ? -12.205 6.120 1.943 1.00 97.25 90 LEU A CA 1
ATOM 743 C C . LEU A 1 90 ? -12.299 6.955 0.658 1.00 97.25 90 LEU A C 1
ATOM 745 O O . LEU A 1 90 ? -11.855 8.105 0.665 1.00 97.25 90 LEU A O 1
ATOM 749 N N . ARG A 1 91 ? -12.853 6.407 -0.431 1.00 95.81 91 ARG A N 1
ATOM 750 C CA . ARG A 1 91 ? -12.948 7.043 -1.763 1.00 95.81 91 ARG A CA 1
ATOM 751 C C . ARG A 1 91 ? -13.555 8.445 -1.762 1.00 95.81 91 ARG A C 1
ATOM 753 O O . ARG A 1 91 ? -13.128 9.285 -2.547 1.00 95.81 91 ARG A O 1
ATOM 760 N N . ASP A 1 92 ? -14.496 8.711 -0.861 1.00 95.62 92 ASP A N 1
ATOM 761 C CA . ASP A 1 92 ? -15.223 9.984 -0.822 1.00 95.62 92 ASP A CA 1
ATOM 762 C C . ASP A 1 92 ? -14.588 11.018 0.125 1.00 95.62 92 ASP A C 1
ATOM 764 O O . ASP A 1 92 ? -15.094 12.131 0.257 1.00 95.62 92 ASP A O 1
ATOM 768 N N . ILE A 1 93 ? -13.468 10.687 0.782 1.00 95.69 93 ILE A N 1
ATOM 769 C CA . ILE A 1 93 ? -12.747 11.614 1.663 1.00 95.69 93 ILE A CA 1
ATOM 770 C C . ILE A 1 93 ? -11.758 12.442 0.823 1.00 95.69 93 ILE A C 1
ATOM 772 O O . ILE A 1 93 ? -10.789 11.896 0.287 1.00 95.69 93 ILE A O 1
ATOM 776 N N . PRO A 1 94 ? -11.923 13.775 0.736 1.00 93.25 94 PRO A N 1
ATOM 777 C CA . PRO A 1 94 ? -11.024 14.616 -0.045 1.00 93.25 94 PRO A CA 1
ATOM 778 C C . PRO A 1 94 ? -9.602 14.655 0.527 1.00 93.25 94 PRO A C 1
ATOM 780 O O . PRO A 1 94 ? -9.395 14.678 1.741 1.00 93.25 94 PRO A O 1
ATOM 783 N N . GLY A 1 95 ? -8.607 14.746 -0.358 1.00 90.81 95 GLY A N 1
ATOM 784 C CA . GLY A 1 95 ? -7.199 14.893 0.032 1.00 90.81 95 GLY A CA 1
ATOM 785 C C . GLY A 1 95 ? -6.458 13.579 0.305 1.00 90.81 95 GLY A C 1
ATOM 786 O O . GLY A 1 95 ? -5.301 13.622 0.728 1.00 90.81 95 GLY A O 1
ATOM 787 N N . ILE A 1 96 ? -7.095 12.436 0.039 1.00 92.75 96 ILE A N 1
ATOM 788 C CA . ILE A 1 96 ? -6.485 11.102 -0.034 1.00 92.75 96 ILE A CA 1
ATOM 789 C C . ILE A 1 96 ? -6.861 10.431 -1.366 1.00 92.75 96 ILE A C 1
ATOM 791 O O . ILE A 1 96 ? -7.783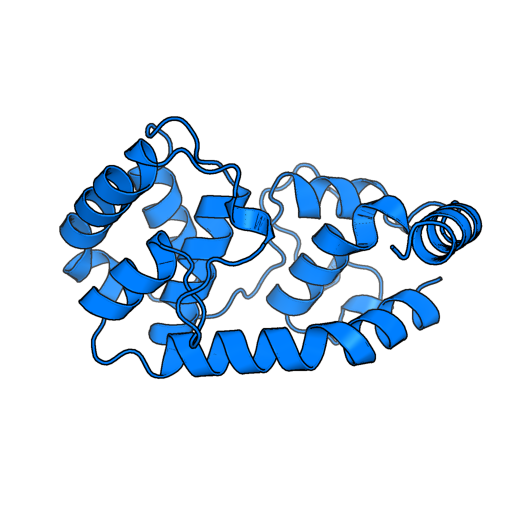 10.874 -2.041 1.00 92.75 96 ILE A O 1
ATOM 795 N N . GLY A 1 97 ? -6.107 9.416 -1.788 1.00 92.31 97 GLY A N 1
ATOM 796 C CA . GLY A 1 97 ? -6.311 8.746 -3.079 1.00 92.31 97 GLY A CA 1
ATOM 797 C C . GLY A 1 97 ? -5.635 7.378 -3.136 1.00 92.31 97 GLY A C 1
ATOM 798 O O . GLY A 1 97 ? -5.137 6.908 -2.119 1.00 92.31 97 GLY A O 1
ATOM 799 N N . GLU A 1 98 ? -5.558 6.765 -4.320 1.00 93.44 98 GLU A N 1
ATOM 800 C CA . GLU A 1 98 ? -5.129 5.363 -4.515 1.00 93.44 98 GLU A CA 1
ATOM 801 C C . GLU A 1 98 ? -3.858 4.962 -3.755 1.00 93.44 98 GLU A C 1
ATOM 803 O O . GLU A 1 98 ? -3.834 3.922 -3.103 1.00 93.44 98 GLU A O 1
ATOM 808 N N . LEU A 1 99 ? -2.809 5.797 -3.805 1.00 92.00 99 LEU A N 1
ATOM 809 C CA . LEU A 1 99 ? -1.565 5.528 -3.078 1.00 92.00 99 LEU A CA 1
ATOM 810 C C . LEU A 1 99 ? -1.824 5.414 -1.574 1.00 92.00 99 LEU A C 1
ATOM 812 O O . LEU A 1 99 ? -1.296 4.519 -0.934 1.00 92.00 99 LEU A O 1
ATOM 816 N N . TYR A 1 100 ? -2.648 6.303 -1.018 1.00 94.06 100 TYR A N 1
ATOM 817 C CA . TYR A 1 100 ? -3.005 6.275 0.396 1.00 94.06 100 TYR A CA 1
ATOM 818 C C . TYR A 1 100 ? -3.804 5.022 0.757 1.00 94.06 100 TYR A C 1
ATOM 820 O O . TYR A 1 100 ? -3.523 4.406 1.779 1.00 94.06 100 TYR A O 1
ATOM 828 N N . TYR A 1 101 ? -4.760 4.622 -0.085 1.00 95.88 101 TYR A N 1
ATOM 829 C CA . TYR A 1 101 ? -5.559 3.416 0.149 1.00 95.88 101 TYR A CA 1
ATOM 830 C C . TYR A 1 101 ? -4.675 2.172 0.172 1.00 95.88 101 TYR A C 1
ATOM 832 O O . TYR A 1 101 ? -4.761 1.384 1.112 1.00 95.88 101 TYR A O 1
ATOM 840 N N . TYR A 1 102 ? -3.774 2.046 -0.807 1.00 96.50 102 TYR A N 1
ATOM 841 C CA . TYR A 1 102 ? -2.814 0.949 -0.869 1.00 96.50 102 TYR A CA 1
ATOM 842 C C . TYR A 1 102 ? -1.871 0.941 0.337 1.00 96.50 102 TYR A C 1
ATOM 844 O O . TYR A 1 102 ? -1.756 -0.076 1.009 1.00 96.50 102 TYR A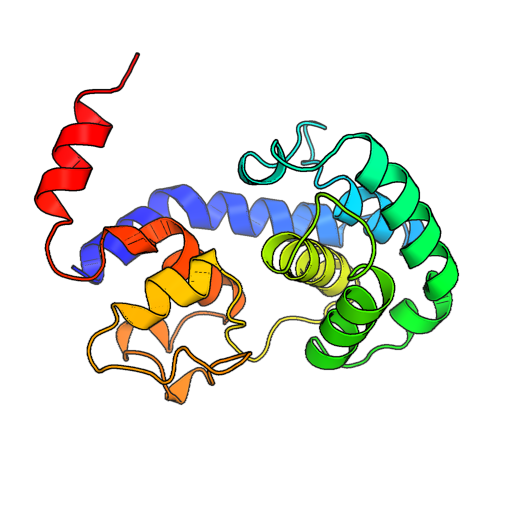 O 1
ATOM 852 N N . ASP A 1 103 ? -1.260 2.080 0.663 1.00 94.62 103 ASP A N 1
ATOM 853 C CA . ASP A 1 103 ? -0.382 2.250 1.823 1.00 94.62 103 ASP A CA 1
ATOM 854 C C . ASP A 1 103 ? -1.066 1.833 3.137 1.00 94.62 103 ASP A C 1
ATOM 856 O O . ASP A 1 103 ? -0.487 1.140 3.976 1.00 94.62 103 ASP A O 1
ATOM 860 N N . THR A 1 104 ? -2.307 2.280 3.342 1.00 96.69 104 THR A N 1
ATOM 861 C CA . THR A 1 104 ? -3.092 1.949 4.534 1.00 96.69 104 THR A CA 1
ATOM 862 C C . THR A 1 104 ? -3.465 0.468 4.554 1.00 96.69 104 THR A C 1
ATOM 864 O O . THR A 1 104 ? -3.310 -0.171 5.596 1.00 96.69 104 THR A O 1
ATOM 867 N N . ALA A 1 105 ? -3.878 -0.098 3.418 1.00 98.12 105 ALA A N 1
ATOM 868 C CA . ALA A 1 105 ? -4.173 -1.522 3.290 1.00 98.12 105 ALA A CA 1
ATOM 869 C C . ALA A 1 105 ? -2.939 -2.386 3.537 1.00 98.12 105 ALA A C 1
ATOM 871 O O . ALA A 1 105 ? -3.025 -3.350 4.287 1.00 98.12 105 ALA A O 1
ATOM 872 N N . PHE A 1 106 ? -1.781 -2.019 2.987 1.00 97.81 106 PHE A N 1
ATOM 873 C CA . PHE A 1 106 ? -0.518 -2.719 3.200 1.00 97.81 106 PHE A CA 1
ATOM 874 C C . PHE A 1 106 ? -0.158 -2.787 4.681 1.00 97.81 106 PHE A C 1
ATOM 876 O O . PHE A 1 106 ? 0.100 -3.864 5.206 1.00 97.81 106 PHE A O 1
ATOM 883 N N . ARG A 1 107 ? -0.221 -1.658 5.386 1.00 97.44 107 ARG A N 1
ATOM 884 C CA . ARG A 1 107 ? 0.131 -1.576 6.811 1.00 97.44 107 ARG A CA 1
ATOM 885 C C . ARG A 1 107 ? -0.826 -2.356 7.711 1.00 97.44 107 ARG A C 1
ATOM 887 O O . ARG A 1 107 ? -0.378 -3.026 8.636 1.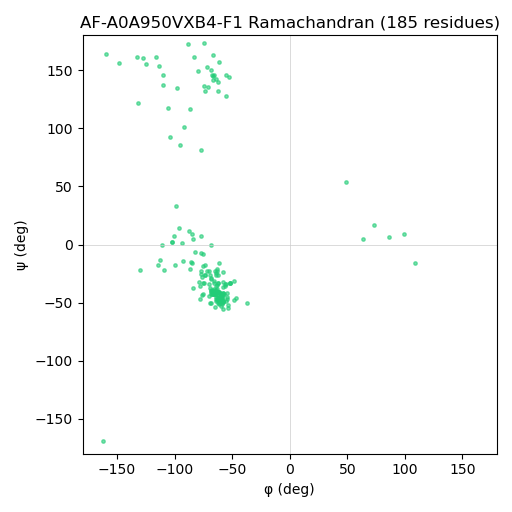00 97.44 107 ARG A O 1
ATOM 894 N N . ILE A 1 108 ? -2.128 -2.303 7.432 1.00 98.38 108 ILE A N 1
ATOM 895 C CA . ILE A 1 108 ? -3.120 -3.121 8.147 1.00 98.38 108 ILE A CA 1
ATOM 896 C C . ILE A 1 108 ? -2.937 -4.605 7.797 1.00 98.38 108 ILE A C 1
ATOM 898 O O . ILE A 1 108 ? -2.967 -5.452 8.683 1.00 98.38 108 ILE A O 1
ATOM 902 N N . GLY A 1 109 ? -2.681 -4.922 6.529 1.00 98.25 109 GLY A N 1
ATOM 903 C CA . GLY A 1 109 ? -2.423 -6.279 6.053 1.00 98.25 109 GLY A CA 1
ATOM 904 C C . GLY A 1 109 ? -1.207 -6.901 6.732 1.00 98.25 109 GLY A C 1
ATOM 905 O O . GLY A 1 109 ? -1.293 -8.022 7.219 1.00 98.25 109 GLY A O 1
ATOM 906 N N . VAL A 1 110 ? -0.115 -6.145 6.886 1.00 97.81 110 VAL A N 1
ATOM 907 C CA . VAL A 1 110 ? 1.074 -6.563 7.646 1.00 97.81 110 VAL A CA 1
ATOM 908 C C . VAL A 1 110 ? 0.711 -6.984 9.071 1.00 97.81 110 VAL A C 1
ATOM 910 O O . VAL A 1 110 ? 1.176 -8.029 9.525 1.00 97.81 110 VAL A O 1
ATOM 913 N N . TYR A 1 111 ? -0.129 -6.208 9.763 1.00 98.31 111 TYR A N 1
ATOM 914 C CA . TYR A 1 111 ? -0.610 -6.566 11.099 1.00 98.31 111 TYR A CA 1
ATOM 915 C C . TYR A 1 111 ? -1.429 -7.868 11.088 1.00 98.31 111 TYR A C 1
ATOM 917 O O . TYR A 1 111 ? -1.252 -8.721 11.954 1.00 98.31 111 TYR A O 1
ATOM 925 N N . LEU A 1 112 ? -2.283 -8.049 10.078 1.00 98.06 112 LEU A N 1
ATOM 926 C CA . LEU A 1 112 ? -3.110 -9.247 9.902 1.00 98.06 112 LEU A CA 1
ATOM 927 C C . LEU A 1 112 ? -2.335 -10.462 9.353 1.00 98.06 112 LEU A C 1
ATOM 929 O O . LEU A 1 112 ? -2.889 -11.555 9.281 1.00 98.06 112 LEU A O 1
ATOM 933 N N . GLY A 1 113 ? -1.071 -10.299 8.949 1.00 97.56 113 GLY A N 1
ATOM 934 C CA . GLY A 1 113 ? -0.301 -11.339 8.260 1.00 97.56 113 GLY A CA 1
ATOM 935 C C . GLY A 1 113 ? -0.734 -11.581 6.807 1.00 97.56 113 GLY A C 1
ATOM 936 O O . GLY A 1 113 ? -0.382 -12.605 6.225 1.00 97.56 113 GLY A O 1
ATOM 937 N N . ILE A 1 114 ? -1.475 -10.645 6.215 1.00 97.69 114 ILE A N 1
ATOM 938 C CA . ILE A 1 114 ? -2.018 -10.713 4.858 1.00 97.69 114 ILE A CA 1
ATOM 939 C C . ILE A 1 114 ? -1.214 -9.774 3.960 1.00 97.69 114 ILE A C 1
ATOM 941 O O . ILE A 1 114 ? -1.209 -8.557 4.141 1.00 97.69 114 ILE A O 1
ATOM 945 N N . TYR A 1 115 ? -0.547 -10.343 2.960 1.00 97.50 115 TYR A N 1
ATOM 946 C CA . TYR A 1 115 ? 0.340 -9.607 2.061 1.00 97.50 115 TYR A CA 1
ATOM 947 C C . TYR A 1 115 ? -0.208 -9.565 0.631 1.00 97.50 115 TYR A C 1
ATOM 949 O O . TYR A 1 115 ? -0.917 -10.487 0.219 1.00 97.50 115 TYR A O 1
ATOM 957 N N . PRO A 1 116 ? 0.157 -8.540 -0.161 1.00 97.50 116 PRO A N 1
ATOM 958 C CA . PRO A 1 116 ? -0.142 -8.514 -1.585 1.00 97.50 116 PRO A CA 1
ATOM 959 C C . PRO A 1 116 ? 0.405 -9.758 -2.290 1.00 97.50 116 PRO A C 1
ATOM 961 O O . PRO A 1 116 ? 1.596 -10.058 -2.199 1.00 97.50 116 PRO A O 1
ATOM 964 N N . THR A 1 117 ? -0.458 -10.444 -3.033 1.00 97.12 117 THR A N 1
ATOM 965 C CA . THR A 1 117 ? -0.104 -11.554 -3.938 1.00 97.12 117 THR A CA 1
ATOM 966 C C . THR A 1 117 ? 0.159 -11.075 -5.367 1.00 97.12 117 THR A C 1
ATOM 968 O O . THR A 1 117 ? 0.761 -11.787 -6.168 1.00 97.12 117 THR A O 1
ATOM 971 N N . ARG A 1 118 ? -0.240 -9.834 -5.663 1.00 97.75 118 ARG A N 1
ATOM 972 C CA . ARG A 1 118 ? -0.157 -9.160 -6.963 1.00 97.75 118 ARG A CA 1
ATOM 973 C C . ARG A 1 118 ? 0.426 -7.765 -6.794 1.00 97.75 118 ARG A C 1
ATOM 975 O O . ARG A 1 118 ? 0.449 -7.226 -5.687 1.00 97.75 118 ARG A O 1
ATOM 982 N N . VAL A 1 119 ? 0.919 -7.178 -7.879 1.00 97.88 119 VAL A N 1
ATOM 983 C CA . VAL A 1 119 ? 1.491 -5.826 -7.867 1.00 97.88 119 VAL A CA 1
ATOM 984 C C . VAL A 1 119 ? 0.399 -4.822 -8.205 1.00 97.88 119 VAL A C 1
ATOM 986 O O . VAL A 1 119 ? 0.046 -4.652 -9.370 1.00 97.88 119 VAL A O 1
ATOM 989 N N . TYR A 1 120 ? -0.133 -4.160 -7.181 1.00 98.00 120 TYR A N 1
ATOM 990 C CA . TYR A 1 120 ? -1.215 -3.187 -7.321 1.00 98.00 120 TYR A CA 1
ATOM 991 C C . TYR A 1 120 ? -0.716 -1.872 -7.916 1.00 98.00 120 TYR A C 1
ATOM 993 O O . TYR A 1 120 ? 0.336 -1.350 -7.548 1.00 98.00 120 TYR A O 1
ATOM 1001 N N . LEU A 1 121 ? -1.487 -1.326 -8.849 1.00 96.81 121 LEU A N 1
ATOM 1002 C CA . LEU A 1 121 ? -1.144 -0.143 -9.620 1.00 96.81 121 LEU A CA 1
ATOM 1003 C C . LEU A 1 121 ? -1.912 1.076 -9.104 1.00 96.81 121 LEU A C 1
ATOM 1005 O O . LEU A 1 121 ? -2.989 1.389 -9.590 1.00 96.81 121 LEU A O 1
ATOM 1009 N N . HIS A 1 122 ? -1.326 1.837 -8.183 1.00 94.25 122 HIS A N 1
ATOM 1010 C CA . HIS A 1 122 ? -1.744 3.227 -7.950 1.00 94.25 122 HIS A CA 1
ATOM 1011 C C . HIS A 1 122 ? -0.970 4.189 -8.861 1.00 94.25 122 HIS A C 1
ATOM 1013 O O . HIS A 1 122 ? 0.010 3.800 -9.498 1.00 94.25 122 HIS A O 1
ATOM 1019 N N . ALA A 1 123 ? -1.343 5.471 -8.887 1.00 91.88 123 ALA A N 1
ATOM 1020 C CA . ALA A 1 123 ? -0.725 6.514 -9.725 1.00 91.88 123 ALA A CA 1
ATOM 1021 C C . ALA A 1 123 ? 0.813 6.414 -9.914 1.00 91.88 123 ALA A C 1
ATOM 1023 O O . ALA A 1 123 ? 1.303 6.454 -11.043 1.00 91.88 123 ALA A O 1
ATOM 1024 N N . GLY A 1 124 ? 1.581 6.265 -8.826 1.00 91.38 124 GLY A N 1
ATOM 1025 C CA . GLY A 1 124 ? 3.046 6.113 -8.871 1.00 91.38 124 GLY A CA 1
ATOM 1026 C C . GLY A 1 124 ? 3.523 4.828 -9.559 1.00 91.38 124 GLY A C 1
ATOM 1027 O O . GLY A 1 124 ? 4.297 4.887 -10.515 1.00 91.38 124 GLY A O 1
ATOM 1028 N N . THR A 1 125 ? 3.031 3.676 -9.111 1.00 94.94 125 THR A N 1
ATOM 1029 C CA . THR A 1 125 ? 3.370 2.346 -9.651 1.00 94.94 125 THR A CA 1
ATOM 1030 C C . THR A 1 125 ? 2.921 2.206 -11.097 1.00 94.94 125 THR A C 1
ATOM 1032 O O . THR A 1 125 ? 3.671 1.715 -11.936 1.00 94.94 125 THR A O 1
ATOM 1035 N N . ARG A 1 126 ? 1.751 2.756 -11.433 1.00 96.56 126 ARG A N 1
ATOM 1036 C CA . ARG A 1 126 ? 1.215 2.839 -12.795 1.00 96.56 126 ARG A CA 1
ATOM 1037 C C . ARG A 1 126 ? 2.132 3.632 -13.725 1.00 96.56 126 ARG A C 1
ATOM 1039 O O . ARG A 1 126 ? 2.368 3.219 -14.859 1.00 96.56 126 ARG A O 1
ATOM 1046 N N . ALA A 1 127 ? 2.693 4.745 -13.248 1.00 94.81 127 ALA A N 1
ATOM 1047 C CA . ALA A 1 127 ? 3.657 5.532 -14.015 1.00 94.81 127 ALA A CA 1
ATOM 1048 C C . ALA A 1 127 ? 4.957 4.757 -14.296 1.00 94.81 127 ALA A C 1
ATOM 1050 O O . ALA A 1 127 ? 5.522 4.908 -15.381 1.00 94.81 127 ALA A O 1
ATOM 1051 N N . GLY A 1 128 ? 5.409 3.926 -13.350 1.00 94.81 128 GLY A N 1
ATOM 1052 C CA . GLY A 1 128 ? 6.536 3.012 -13.545 1.00 94.81 128 GLY A CA 1
ATOM 1053 C C . GLY A 1 128 ? 6.208 1.879 -14.517 1.00 94.81 128 GLY A C 1
ATOM 1054 O O . GLY A 1 128 ? 6.921 1.695 -15.501 1.00 94.81 128 GLY A O 1
ATOM 1055 N N . ALA A 1 129 ? 5.087 1.187 -14.298 1.00 96.06 129 ALA A N 1
ATOM 1056 C CA . ALA A 1 129 ? 4.598 0.090 -15.132 1.00 96.06 129 ALA A CA 1
ATOM 1057 C C . ALA A 1 129 ? 4.463 0.494 -16.609 1.00 96.06 129 ALA A C 1
ATOM 1059 O O . ALA A 1 129 ? 4.902 -0.234 -17.497 1.00 96.06 129 ALA A O 1
ATOM 1060 N N . ARG A 1 130 ? 3.952 1.704 -16.881 1.00 96.19 130 ARG A N 1
ATOM 1061 C CA . ARG A 1 130 ? 3.813 2.260 -18.240 1.00 96.19 130 ARG A CA 1
ATOM 1062 C C . ARG A 1 130 ? 5.135 2.346 -19.015 1.00 96.19 130 ARG A C 1
ATOM 1064 O O . ARG A 1 130 ? 5.113 2.403 -20.239 1.00 96.19 130 ARG A O 1
ATOM 1071 N N . LYS A 1 131 ? 6.274 2.405 -18.323 1.00 94.69 131 LYS A N 1
ATOM 1072 C CA . LYS A 1 131 ? 7.609 2.566 -18.920 1.00 94.69 131 LYS A CA 1
ATOM 1073 C C . LYS A 1 131 ? 8.405 1.256 -18.982 1.00 94.69 131 LYS A C 1
ATOM 1075 O O . LYS A 1 131 ? 9.567 1.279 -19.390 1.00 94.69 131 LYS A O 1
ATOM 1080 N N . LEU A 1 132 ? 7.821 0.137 -18.551 1.00 92.69 132 LEU A N 1
ATOM 1081 C CA . LEU A 1 132 ? 8.486 -1.162 -18.582 1.00 92.69 132 LEU A CA 1
ATOM 1082 C C . LEU A 1 132 ? 8.698 -1.664 -20.010 1.00 92.69 132 LEU A C 1
ATOM 1084 O O . LEU A 1 132 ? 7.929 -1.373 -20.925 1.00 92.69 132 LEU A O 1
ATOM 1088 N N . GLN A 1 133 ? 9.768 -2.440 -20.167 1.00 89.88 133 GLN A N 1
ATOM 1089 C CA . GLN A 1 133 ? 10.097 -3.174 -21.382 1.00 89.88 133 GLN A CA 1
ATOM 1090 C C . GLN A 1 133 ? 10.442 -4.618 -20.976 1.00 89.88 133 GLN A C 1
ATOM 1092 O O . GLN A 1 133 ? 11.344 -4.790 -20.150 1.00 89.88 133 GLN A O 1
ATOM 1097 N N . PRO A 1 134 ? 9.743 -5.644 -21.501 1.00 90.62 134 PRO A N 1
ATOM 1098 C CA . PRO A 1 134 ? 8.588 -5.554 -22.405 1.00 90.62 134 PRO A CA 1
ATOM 1099 C C . PRO A 1 134 ? 7.386 -4.815 -21.774 1.00 90.62 134 PRO A C 1
ATOM 1101 O O . PRO A 1 134 ? 7.316 -4.709 -20.546 1.00 90.62 134 PRO A O 1
ATOM 1104 N N . PRO A 1 135 ? 6.472 -4.258 -22.595 1.00 93.00 135 PRO A N 1
ATOM 1105 C CA . PRO A 1 135 ? 5.315 -3.529 -22.090 1.00 93.00 135 PRO A CA 1
ATOM 1106 C C . PRO A 1 135 ? 4.352 -4.460 -21.349 1.00 93.00 135 PRO A C 1
ATOM 1108 O O . PRO A 1 135 ? 4.142 -5.604 -21.748 1.00 93.00 135 PRO A O 1
ATOM 1111 N N . VAL A 1 136 ? 3.735 -3.926 -20.298 1.00 95.44 136 VAL A N 1
ATOM 1112 C CA . VAL A 1 136 ? 2.689 -4.585 -19.504 1.00 95.44 136 VAL A CA 1
ATOM 1113 C C . VAL A 1 136 ? 1.379 -3.812 -19.623 1.00 95.44 136 VAL A C 1
ATOM 1115 O O . VAL A 1 136 ? 1.380 -2.624 -19.968 1.00 95.44 136 VAL A O 1
ATOM 1118 N N . ASP A 1 137 ? 0.254 -4.449 -19.299 1.00 96.62 137 ASP A N 1
ATOM 1119 C CA . ASP A 1 137 ? -1.040 -3.766 -19.268 1.00 96.62 137 ASP A CA 1
ATOM 1120 C C . ASP A 1 137 ? -1.194 -2.908 -18.004 1.00 96.62 137 ASP A C 1
ATOM 1122 O O . ASP A 1 137 ? -1.825 -3.277 -17.016 1.00 96.62 137 ASP A O 1
ATOM 1126 N N . TYR A 1 138 ? -0.607 -1.714 -18.046 1.00 95.19 138 TYR A N 1
ATOM 1127 C CA . TYR A 1 138 ? -0.628 -0.756 -16.942 1.00 95.19 138 TYR A CA 1
ATOM 1128 C C . TYR A 1 138 ? -2.017 -0.148 -16.667 1.00 95.19 138 TYR A C 1
ATOM 1130 O O . TYR A 1 138 ? -2.128 0.712 -15.791 1.00 95.19 138 TYR A O 1
ATOM 1138 N N . ARG A 1 139 ? -3.068 -0.514 -17.417 1.00 95.50 139 ARG A N 1
ATOM 1139 C CA . ARG A 1 139 ? -4.441 -0.031 -17.183 1.00 95.50 139 ARG A CA 1
ATOM 1140 C C . ARG A 1 139 ? -5.199 -0.864 -16.150 1.00 95.50 139 ARG A C 1
ATOM 1142 O O . ARG A 1 139 ? -6.207 -0.386 -15.648 1.00 95.50 139 ARG A O 1
ATOM 1149 N N . LYS A 1 140 ? -4.706 -2.058 -15.816 1.00 95.94 140 LYS A N 1
ATOM 1150 C CA . LYS A 1 140 ? -5.273 -2.922 -14.772 1.00 95.94 140 LYS A CA 1
ATOM 1151 C C . LYS A 1 140 ? -5.131 -2.309 -13.378 1.00 95.94 140 LYS A C 1
ATOM 1153 O O . LYS A 1 140 ? -4.293 -1.434 -13.162 1.00 95.94 140 LYS A O 1
ATOM 1158 N N . ASP A 1 141 ? -5.895 -2.813 -12.417 1.00 95.19 141 ASP A N 1
ATOM 1159 C CA . ASP A 1 141 ? -5.732 -2.445 -11.003 1.00 95.19 141 ASP A CA 1
ATOM 1160 C C . ASP A 1 141 ? -4.529 -3.135 -10.360 1.00 95.19 141 ASP A C 1
ATOM 1162 O O . ASP A 1 141 ? -3.900 -2.585 -9.459 1.00 95.19 141 ASP A O 1
ATOM 1166 N N . ALA A 1 142 ? -4.164 -4.316 -10.857 1.00 97.44 142 ALA A N 1
ATOM 1167 C CA . ALA A 1 142 ? -2.983 -5.050 -10.436 1.00 97.44 142 ALA A CA 1
ATOM 1168 C C . ALA A 1 142 ? -2.396 -5.868 -11.592 1.00 97.44 142 ALA A C 1
ATOM 1170 O O . ALA A 1 142 ? -3.095 -6.216 -12.546 1.00 97.44 142 ALA A O 1
ATOM 1171 N N . LEU A 1 143 ? -1.105 -6.173 -11.483 1.00 97.75 143 LEU A N 1
ATOM 1172 C CA . LEU A 1 143 ? -0.374 -7.079 -12.363 1.00 97.75 143 LEU A CA 1
ATOM 1173 C C . LEU A 1 143 ? -0.024 -8.359 -11.610 1.00 97.75 143 LEU A C 1
ATOM 1175 O O . LEU A 1 143 ? 0.453 -8.312 -10.470 1.00 97.75 143 LEU A O 1
ATOM 1179 N N . GLU A 1 144 ? -0.190 -9.495 -12.272 1.00 97.19 144 GLU A N 1
ATOM 1180 C CA . GLU A 1 144 ? 0.370 -10.758 -11.812 1.00 97.19 144 GLU A CA 1
ATOM 1181 C C . GLU A 1 144 ? 1.897 -10.712 -11.907 1.00 97.19 144 GLU A C 1
ATOM 1183 O O . GLU A 1 144 ? 2.472 -10.140 -12.838 1.00 97.19 144 GLU A O 1
ATOM 1188 N N . ILE A 1 145 ? 2.589 -11.373 -10.976 1.00 94.88 145 ILE A N 1
ATOM 1189 C CA . ILE A 1 145 ? 4.060 -11.409 -10.979 1.00 94.88 145 ILE A CA 1
ATOM 1190 C C . ILE A 1 145 ? 4.613 -11.956 -12.304 1.00 94.88 145 ILE A C 1
ATOM 1192 O O . ILE A 1 145 ? 5.626 -11.465 -12.801 1.00 94.88 145 ILE A O 1
ATOM 1196 N N . GLY A 1 146 ? 3.927 -12.922 -12.920 1.00 94.56 146 GLY A N 1
ATOM 1197 C CA . GLY A 1 146 ? 4.315 -13.486 -14.215 1.00 94.56 146 GLY A CA 1
ATOM 1198 C C . GLY A 1 146 ? 4.277 -12.491 -15.383 1.00 94.56 146 GLY A C 1
ATOM 1199 O O . GLY A 1 146 ? 5.020 -12.672 -16.348 1.00 94.56 146 GLY A O 1
ATOM 1200 N N . GLU A 1 147 ? 3.475 -11.426 -15.289 1.00 95.50 147 GLU A N 1
ATOM 1201 C CA . GLU A 1 147 ? 3.367 -10.387 -16.324 1.00 95.50 147 GLU A CA 1
ATOM 1202 C C . GLU A 1 147 ? 4.571 -9.436 -16.325 1.00 95.50 147 GLU A C 1
ATOM 1204 O O . GLU A 1 147 ? 4.827 -8.750 -17.312 1.00 95.50 147 GLU A O 1
ATOM 1209 N N . LEU A 1 148 ? 5.335 -9.390 -15.233 1.00 95.31 148 LEU A N 1
ATOM 1210 C CA . LEU A 1 148 ? 6.436 -8.448 -15.068 1.00 95.31 148 LEU A CA 1
ATOM 1211 C C . LEU A 1 148 ? 7.733 -8.937 -15.735 1.00 95.31 148 LEU A C 1
ATOM 1213 O O . LEU A 1 148 ? 7.892 -10.137 -15.993 1.00 95.31 148 LEU A O 1
ATOM 1217 N N . PRO A 1 149 ? 8.698 -8.032 -15.994 1.00 94.38 149 PRO A N 1
ATOM 1218 C CA . PRO A 1 149 ? 10.045 -8.402 -16.420 1.00 94.38 149 PRO A CA 1
ATOM 1219 C C . PRO A 1 149 ? 10.691 -9.417 -15.471 1.00 94.38 149 PRO A C 1
ATOM 1221 O O . PRO A 1 149 ? 10.495 -9.353 -14.254 1.00 94.38 149 PRO A O 1
ATOM 1224 N N . SER A 1 150 ? 11.481 -10.343 -16.022 1.00 94.88 150 SER A N 1
ATOM 1225 C CA . SER A 1 150 ? 12.106 -11.451 -15.279 1.00 94.88 150 SER A CA 1
ATOM 1226 C C . SER A 1 150 ? 12.878 -11.011 -14.033 1.00 94.88 150 SER A C 1
ATOM 1228 O O . SER A 1 150 ? 12.873 -11.705 -13.021 1.00 94.88 150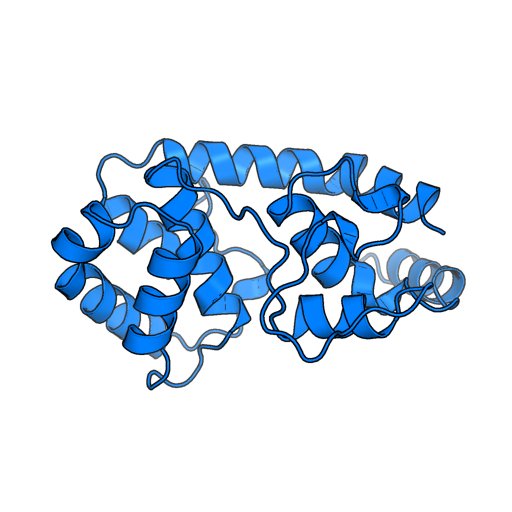 SER A O 1
ATOM 1230 N N . GLU A 1 151 ? 13.478 -9.826 -14.083 1.00 94.12 151 GLU A N 1
ATOM 1231 C CA . GLU A 1 151 ? 14.276 -9.205 -13.032 1.00 94.12 151 GLU A CA 1
ATOM 1232 C C . GLU A 1 151 ? 13.462 -8.869 -11.775 1.00 94.12 151 GLU A C 1
ATOM 1234 O O . GLU A 1 151 ? 14.032 -8.746 -10.690 1.00 94.12 151 GLU A O 1
ATOM 1239 N N . LEU A 1 152 ? 12.140 -8.728 -11.909 1.00 93.81 152 LEU A N 1
ATOM 1240 C CA . LEU A 1 152 ? 11.220 -8.447 -10.806 1.00 93.81 152 LEU A CA 1
ATOM 1241 C C . LEU A 1 152 ? 10.491 -9.698 -10.303 1.00 93.81 152 LEU A C 1
ATOM 1243 O O . LEU A 1 152 ? 9.977 -9.684 -9.189 1.00 93.81 152 LEU A O 1
ATOM 1247 N N . ARG A 1 153 ? 10.464 -10.791 -11.079 1.00 93.00 153 ARG A N 1
ATOM 1248 C CA . ARG A 1 153 ? 9.644 -11.978 -10.765 1.00 93.00 153 ARG A CA 1
ATOM 1249 C C . ARG A 1 153 ? 10.047 -12.700 -9.482 1.00 93.00 153 ARG A C 1
ATOM 1251 O O . ARG A 1 153 ? 9.218 -13.351 -8.864 1.00 93.00 153 ARG A O 1
ATOM 1258 N N . GLY A 1 154 ? 11.313 -12.585 -9.082 1.00 92.31 154 GLY A N 1
ATOM 1259 C CA . GLY A 1 154 ? 11.831 -13.177 -7.845 1.00 92.31 154 GLY A CA 1
ATOM 1260 C C . GLY A 1 154 ? 11.597 -12.333 -6.590 1.00 92.31 154 GLY A C 1
ATOM 1261 O O . GLY A 1 154 ? 12.123 -12.675 -5.534 1.00 92.31 154 GLY A O 1
ATOM 1262 N N . ARG A 1 155 ? 10.884 -11.203 -6.691 1.00 93.75 155 ARG A N 1
ATOM 1263 C CA . ARG A 1 155 ? 10.681 -10.269 -5.579 1.00 93.75 155 ARG A CA 1
ATOM 1264 C C . ARG A 1 155 ? 9.231 -10.292 -5.097 1.00 93.75 155 ARG A C 1
ATOM 1266 O O . ARG A 1 155 ? 8.325 -10.429 -5.920 1.00 93.75 155 ARG A O 1
ATOM 1273 N N . PRO A 1 156 ? 8.996 -10.109 -3.785 1.00 95.31 156 PRO A N 1
ATOM 1274 C CA . PRO A 1 156 ? 7.644 -9.991 -3.259 1.00 95.31 156 PRO A CA 1
ATOM 1275 C C . PRO A 1 156 ? 6.857 -8.866 -3.951 1.00 95.31 156 PRO A C 1
ATOM 1277 O O . PRO A 1 156 ? 7.445 -7.825 -4.260 1.00 95.31 156 PRO A O 1
ATOM 1280 N N . PRO A 1 157 ? 5.534 -9.001 -4.145 1.00 97.00 157 PRO A N 1
ATOM 1281 C CA . PRO A 1 157 ? 4.763 -8.001 -4.880 1.00 97.00 157 PRO A CA 1
ATOM 1282 C C . PRO A 1 157 ? 4.829 -6.586 -4.288 1.00 97.00 157 PRO A C 1
ATOM 1284 O O . PRO A 1 157 ? 4.947 -5.623 -5.040 1.00 97.00 157 PRO A O 1
ATOM 1287 N N . TYR A 1 158 ? 4.867 -6.445 -2.959 1.00 95.44 158 TYR A N 1
ATOM 1288 C CA . TYR A 1 158 ? 5.022 -5.143 -2.293 1.00 95.44 158 TYR A CA 1
ATOM 1289 C C . TYR A 1 158 ? 6.414 -4.508 -2.496 1.00 95.44 158 TYR A C 1
ATOM 1291 O O . TYR A 1 158 ? 6.555 -3.286 -2.509 1.00 95.44 158 TYR A O 1
ATOM 1299 N N . VAL A 1 159 ? 7.463 -5.321 -2.676 1.00 94.88 159 VAL A N 1
ATOM 1300 C CA . VAL A 1 159 ? 8.803 -4.832 -3.050 1.00 94.88 159 VAL A CA 1
ATOM 1301 C C . VAL A 1 159 ? 8.771 -4.330 -4.487 1.00 94.88 159 VAL A C 1
ATOM 1303 O O . VAL A 1 159 ? 9.302 -3.266 -4.804 1.00 94.88 159 VAL A O 1
ATOM 1306 N N . THR A 1 160 ? 8.131 -5.099 -5.361 1.00 96.12 160 THR A N 1
ATOM 1307 C CA . THR A 1 160 ? 8.024 -4.774 -6.777 1.00 96.12 160 THR A CA 1
ATOM 1308 C C . THR A 1 160 ? 7.190 -3.518 -7.018 1.00 96.12 160 THR A C 1
ATOM 1310 O O . THR A 1 160 ? 7.603 -2.672 -7.809 1.00 96.12 160 THR A O 1
ATOM 1313 N N . GLU A 1 161 ? 6.080 -3.344 -6.298 1.00 96.00 161 GLU A N 1
ATOM 1314 C CA . GLU A 1 161 ? 5.297 -2.104 -6.287 1.00 96.00 161 GLU A CA 1
ATOM 1315 C C . GLU A 1 161 ? 6.195 -0.905 -5.944 1.00 96.00 161 GLU A C 1
ATOM 1317 O O . GLU A 1 161 ? 6.332 0.008 -6.763 1.00 96.00 161 GLU A O 1
ATOM 1322 N N . ASN A 1 162 ? 6.915 -0.966 -4.819 1.00 93.19 162 ASN A N 1
ATOM 1323 C CA . ASN A 1 162 ? 7.806 0.111 -4.392 1.00 93.19 162 ASN A CA 1
ATOM 1324 C C . ASN A 1 162 ? 8.873 0.448 -5.442 1.00 93.19 162 ASN A C 1
ATOM 1326 O O . ASN A 1 162 ? 9.151 1.623 -5.698 1.00 93.19 162 ASN A O 1
ATOM 1330 N N . ILE A 1 163 ? 9.478 -0.565 -6.073 1.00 94.56 163 ILE A N 1
ATOM 1331 C CA . ILE A 1 163 ? 10.457 -0.360 -7.149 1.00 94.56 163 ILE A CA 1
ATOM 1332 C C . ILE A 1 163 ? 9.816 0.420 -8.300 1.00 94.56 163 ILE A C 1
ATOM 1334 O O . ILE A 1 163 ? 10.380 1.418 -8.757 1.00 94.56 163 ILE A O 1
ATOM 1338 N N . LEU A 1 164 ? 8.632 0.003 -8.749 1.00 94.44 164 LEU A N 1
ATOM 1339 C CA . LEU A 1 164 ? 7.924 0.669 -9.838 1.00 94.44 164 LEU A CA 1
ATOM 1340 C C . LEU A 1 164 ? 7.525 2.104 -9.468 1.00 94.44 164 LEU A C 1
ATOM 1342 O O . LEU A 1 164 ? 7.679 3.004 -10.293 1.00 94.44 164 LEU A O 1
ATOM 1346 N N . CYS A 1 165 ? 7.077 2.343 -8.236 1.00 92.69 165 CYS A N 1
ATOM 1347 C CA . CYS A 1 165 ? 6.682 3.663 -7.755 1.00 92.69 165 CYS A CA 1
ATOM 1348 C C . CYS A 1 165 ? 7.876 4.626 -7.621 1.00 92.69 165 CYS A C 1
ATOM 1350 O O . CYS A 1 165 ? 7.841 5.753 -8.135 1.00 92.69 165 CYS A O 1
ATOM 1352 N N . ILE A 1 166 ? 8.950 4.193 -6.952 1.00 90.19 166 ILE A N 1
ATOM 1353 C CA . ILE A 1 166 ? 10.110 5.027 -6.599 1.00 90.19 166 ILE A CA 1
ATOM 1354 C C . ILE A 1 166 ? 10.995 5.292 -7.819 1.00 90.19 166 ILE A C 1
ATOM 1356 O O . ILE A 1 166 ? 11.438 6.426 -8.025 1.00 90.19 166 ILE A O 1
ATOM 1360 N N . TYR A 1 167 ? 11.238 4.267 -8.640 1.00 91.00 167 TYR A N 1
ATOM 1361 C CA . TYR A 1 167 ? 12.147 4.332 -9.788 1.00 91.00 167 TYR A CA 1
ATOM 1362 C C . TYR A 1 167 ? 11.423 4.607 -11.105 1.00 91.00 167 TYR A C 1
ATOM 1364 O O . TYR A 1 167 ? 12.033 4.489 -12.165 1.00 91.00 167 TYR A O 1
ATOM 1372 N N . ARG A 1 168 ? 10.156 5.045 -11.066 1.00 90.31 168 ARG A N 1
ATOM 1373 C CA . ARG A 1 168 ? 9.356 5.366 -12.261 1.00 90.31 168 ARG A CA 1
ATOM 1374 C C . ARG A 1 168 ? 10.078 6.256 -13.274 1.00 90.31 168 ARG A C 1
ATOM 1376 O O . ARG A 1 168 ? 9.825 6.156 -14.466 1.00 90.31 168 ARG A O 1
ATOM 1383 N N . ASP A 1 169 ? 10.961 7.143 -12.828 1.00 87.94 169 ASP A N 1
ATOM 1384 C CA . ASP A 1 169 ? 11.684 8.054 -13.720 1.00 87.94 169 ASP A CA 1
ATOM 1385 C C . ASP A 1 169 ? 12.945 7.420 -14.327 1.00 87.94 169 ASP A C 1
ATOM 1387 O O . ASP A 1 169 ? 13.454 7.910 -15.323 1.00 87.94 169 ASP A O 1
ATOM 1391 N N . TRP A 1 170 ? 13.427 6.302 -13.782 1.00 87.25 170 TRP A N 1
ATOM 1392 C CA . TRP A 1 170 ? 14.630 5.611 -14.253 1.00 87.25 170 TRP A CA 1
ATOM 1393 C C . TRP A 1 170 ? 14.334 4.618 -15.380 1.00 87.25 170 TRP A C 1
ATOM 1395 O O . TRP A 1 170 ? 15.240 4.258 -16.134 1.00 87.25 170 TRP A O 1
ATOM 1405 N N . PHE A 1 171 ? 13.081 4.178 -15.509 1.00 84.19 171 PHE A N 1
ATOM 1406 C CA . PHE A 1 171 ? 12.638 3.377 -16.646 1.00 84.19 171 PHE A CA 1
ATOM 1407 C C . PHE A 1 171 ? 12.570 4.247 -17.909 1.00 84.19 171 PHE A C 1
ATOM 1409 O O . PHE A 1 171 ? 12.054 5.364 -17.867 1.00 84.19 171 PHE A O 1
ATOM 1416 N N . GLY A 1 172 ? 13.066 3.732 -19.038 1.00 68.50 172 GLY A N 1
ATOM 1417 C CA . GLY A 1 172 ? 12.958 4.401 -20.344 1.00 68.50 172 GLY A CA 1
ATOM 1418 C C . GLY A 1 172 ? 14.185 5.188 -20.826 1.00 68.50 172 GLY A C 1
ATOM 1419 O O . GLY A 1 172 ? 14.083 5.847 -21.850 1.00 68.50 172 GLY A O 1
ATOM 1420 N N . GLY A 1 173 ? 15.344 5.093 -20.158 1.00 58.28 173 GLY A N 1
ATOM 1421 C CA . GLY A 1 173 ? 16.637 5.525 -20.727 1.00 58.28 173 GLY A CA 1
ATOM 1422 C C . GLY A 1 173 ? 17.276 6.791 -20.139 1.00 58.28 173 GLY A C 1
ATOM 1423 O O . GLY A 1 173 ? 18.488 6.949 -20.257 1.00 58.28 173 GLY A O 1
ATOM 1424 N N . ASP A 1 174 ? 16.542 7.621 -19.392 1.00 55.34 174 ASP A N 1
ATOM 1425 C CA . ASP A 1 174 ? 17.067 8.883 -18.819 1.00 55.34 174 ASP A CA 1
ATOM 1426 C C . ASP A 1 174 ? 17.751 8.734 -17.441 1.00 55.34 174 ASP A C 1
ATOM 1428 O O . ASP A 1 174 ? 18.086 9.717 -16.767 1.00 55.34 174 ASP A O 1
ATOM 1432 N N . ALA A 1 175 ? 18.018 7.498 -17.003 1.00 57.31 175 ALA A N 1
ATOM 1433 C CA . ALA A 1 175 ? 18.596 7.200 -15.687 1.00 57.31 175 ALA A CA 1
ATOM 1434 C C . ALA A 1 175 ? 19.932 7.937 -15.427 1.00 57.31 175 ALA A C 1
ATOM 1436 O O . ALA A 1 175 ? 20.203 8.386 -14.307 1.00 57.31 175 ALA A O 1
ATOM 1437 N N . HIS A 1 176 ? 20.745 8.139 -16.472 1.00 53.78 176 HIS A N 1
ATOM 1438 C CA . HIS A 1 176 ? 22.017 8.867 -16.390 1.00 53.78 176 HIS A CA 1
ATOM 1439 C C . HIS A 1 176 ? 21.854 10.373 -16.117 1.00 53.78 176 HIS A C 1
ATOM 1441 O O . HIS A 1 176 ? 22.728 10.988 -15.496 1.00 53.78 176 HIS A O 1
ATOM 1447 N N . GLN A 1 177 ? 20.754 10.983 -16.561 1.00 54.28 177 GLN A N 1
ATOM 1448 C CA . GLN A 1 177 ? 20.483 12.413 -16.394 1.00 54.28 177 GLN A CA 1
ATOM 1449 C C . GLN A 1 177 ? 19.865 12.693 -15.015 1.00 54.28 177 GLN A C 1
ATOM 1451 O O . GLN A 1 177 ? 20.274 13.624 -14.319 1.00 54.28 177 GLN A O 1
ATOM 1456 N N . ILE A 1 178 ? 18.999 11.794 -14.541 1.00 56.31 178 ILE A N 1
ATOM 1457 C CA . ILE A 1 178 ? 18.380 11.860 -13.207 1.00 56.31 178 ILE A CA 1
ATOM 1458 C C . ILE A 1 178 ? 19.422 11.694 -12.089 1.00 56.31 178 ILE A C 1
ATOM 1460 O O . ILE A 1 178 ? 19.372 12.401 -11.077 1.00 56.31 178 ILE A O 1
ATOM 1464 N N . ARG A 1 179 ? 20.423 10.819 -12.278 1.00 57.78 179 ARG A N 1
ATOM 1465 C CA . ARG A 1 179 ? 21.558 10.672 -11.347 1.00 57.78 179 ARG A CA 1
ATOM 1466 C C . ARG A 1 179 ? 22.397 11.939 -11.210 1.00 57.78 179 ARG A C 1
ATOM 1468 O O . ARG A 1 179 ? 22.806 12.262 -10.093 1.00 57.78 179 ARG A O 1
ATOM 1475 N N . ARG A 1 180 ? 22.658 12.645 -12.317 1.00 51.88 180 ARG A N 1
ATOM 1476 C CA . ARG A 1 180 ? 23.394 13.921 -12.302 1.00 51.88 180 ARG A CA 1
ATO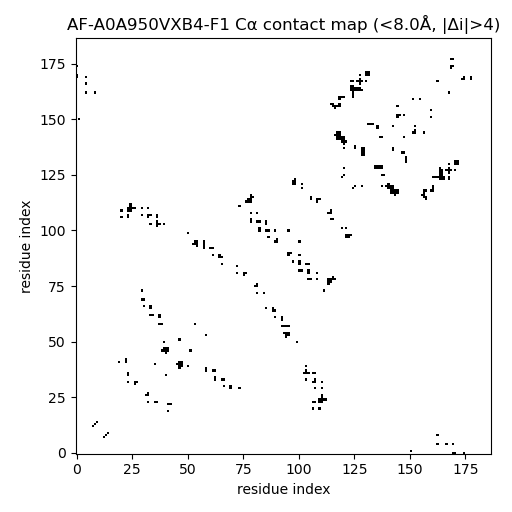M 1477 C C . ARG A 1 180 ? 22.655 14.955 -11.455 1.00 51.88 180 ARG A C 1
ATOM 1479 O O . ARG A 1 180 ? 23.261 15.546 -10.567 1.00 51.88 180 ARG A O 1
ATOM 1486 N N . ASN A 1 181 ? 21.341 15.062 -11.630 1.00 49.31 181 ASN A N 1
ATOM 1487 C CA . ASN A 1 181 ? 20.523 16.037 -10.907 1.00 49.31 181 ASN A CA 1
ATOM 1488 C C . ASN A 1 181 ? 20.388 15.718 -9.406 1.00 49.31 181 ASN A C 1
ATOM 1490 O O . ASN A 1 181 ? 20.465 16.627 -8.584 1.00 49.31 181 ASN A O 1
ATOM 1494 N N . ARG A 1 182 ? 20.285 14.440 -9.004 1.00 53.53 182 ARG A N 1
ATOM 1495 C CA . ARG A 1 182 ? 20.264 14.063 -7.572 1.00 53.53 182 ARG A CA 1
ATOM 1496 C C . ARG A 1 182 ? 21.623 14.169 -6.871 1.00 53.53 182 ARG A C 1
ATOM 1498 O O . ARG A 1 182 ? 21.659 14.333 -5.656 1.00 53.53 182 ARG A O 1
ATOM 1505 N N . ARG A 1 183 ? 22.744 14.054 -7.595 1.00 45.97 183 ARG A N 1
ATOM 1506 C CA . ARG A 1 183 ? 24.085 14.309 -7.032 1.00 45.97 183 ARG A CA 1
ATOM 1507 C C . ARG A 1 183 ? 24.399 15.804 -6.930 1.00 45.97 183 ARG A C 1
ATOM 1509 O O . ARG A 1 183 ? 25.089 16.176 -5.991 1.00 45.97 183 ARG A O 1
ATOM 1516 N N . ALA A 1 184 ? 23.879 16.622 -7.846 1.00 38.56 184 ALA A N 1
ATOM 1517 C CA . ALA A 1 184 ? 24.064 18.074 -7.853 1.00 38.56 184 ALA A CA 1
ATOM 1518 C C . ALA A 1 184 ? 23.197 18.823 -6.817 1.00 38.56 184 ALA A C 1
ATOM 1520 O O . ALA A 1 184 ? 23.559 19.919 -6.417 1.00 38.56 184 ALA A O 1
ATOM 1521 N N . GLY A 1 185 ? 22.082 18.238 -6.361 1.00 34.38 185 GLY A N 1
ATOM 1522 C CA . GLY A 1 185 ? 21.156 18.845 -5.391 1.00 34.38 185 GLY A CA 1
ATOM 1523 C C . GLY A 1 185 ? 21.327 18.391 -3.936 1.00 34.38 185 GLY A C 1
ATOM 1524 O O . GLY A 1 185 ? 20.332 18.259 -3.231 1.00 34.38 185 GLY A O 1
ATOM 1525 N N . ARG A 1 186 ? 22.550 18.082 -3.486 1.00 30.45 186 ARG A N 1
ATOM 1526 C CA . ARG A 1 186 ? 22.833 17.806 -2.066 1.00 30.45 186 ARG A CA 1
ATOM 1527 C C . ARG A 1 186 ? 23.342 19.079 -1.380 1.00 30.45 186 ARG A C 1
ATOM 1529 O O . ARG A 1 186 ? 24.548 19.292 -1.349 1.00 30.45 186 ARG A O 1
ATOM 1536 N N . CYS A 1 187 ? 22.398 19.896 -0.913 1.00 29.89 187 CYS A N 1
ATOM 1537 C CA . CYS A 1 187 ? 22.405 20.746 0.288 1.00 29.89 187 CYS A CA 1
ATOM 1538 C C . CYS A 1 187 ? 21.039 21.433 0.380 1.00 29.89 187 CYS A C 1
ATOM 1540 O O . CYS A 1 187 ? 20.618 22.019 -0.642 1.00 29.89 187 CYS A O 1
#

Solvent-accessible surface area (backbone atoms only — not comparable to full-atom values): 10391 Å² total; per-residue (Å²): 108,67,74,55,56,52,51,49,40,59,72,72,41,49,64,59,53,51,50,51,46,52,55,34,45,67,42,93,41,69,70,51,25,46,48,41,27,61,64,37,47,47,96,88,66,46,60,47,86,90,55,76,78,44,38,80,75,35,45,63,53,50,40,54,54,51,59,76,36,44,77,59,62,73,66,52,84,44,40,67,55,41,37,50,54,45,35,73,68,45,70,86,44,68,55,65,52,59,57,54,36,48,54,30,31,50,35,38,21,42,49,71,74,32,62,58,84,38,28,56,42,28,73,49,23,27,53,14,37,65,41,40,76,75,77,49,78,50,83,44,65,52,42,57,53,85,69,47,51,76,92,49,50,86,47,58,27,66,58,44,29,48,49,27,34,76,44,29,72,46,48,78,74,51,40,73,58,55,51,52,54,62,67,71,64,77,123

Sequence (187 aa):
MWQEILRDYDKTRSGDAAEEIAWFKEQPSLREAIGTAVRAVKRDRKRYDHQYRIWRSAIPQAIAALLALEGRIARVETFDELLHLITEQLRDIPGIGELYYYDTAFRIGVYLGIYPTRVYLHAGTRAGARKLQPPVDYRKDALEIGELPSELRGRPPYVTENILCIYRDWFGGDAHQIRRNRRAGRC